Protein AF-C5LF46-F1 (afdb_monomer)

Solvent-accessible surface area (backbone atoms only — not comparable to full-atom values): 18696 Å² total; per-residue (Å²): 133,85,73,82,76,72,76,79,70,74,74,71,90,76,80,83,70,70,76,60,69,26,63,87,46,42,65,57,43,62,71,31,60,68,68,38,94,78,52,55,63,66,63,52,39,72,67,39,98,54,56,74,47,48,34,36,32,54,48,46,43,51,48,51,62,50,28,51,96,44,95,56,59,82,41,62,58,51,49,51,47,51,43,53,50,29,48,54,42,35,68,41,33,57,93,61,94,71,74,77,31,56,64,47,21,44,50,49,22,51,52,50,53,48,47,45,68,74,74,33,78,87,71,77,68,48,52,65,56,51,42,51,54,40,56,47,34,49,47,72,65,57,31,70,85,68,28,89,76,52,69,50,72,68,54,74,85,83,75,85,68,71,78,65,76,99,49,73,40,46,40,46,46,41,69,35,50,48,43,44,64,41,54,30,42,36,28,73,86,80,32,37,30,42,33,33,68,74,31,34,32,67,38,52,62,69,51,72,81,34,39,50,66,48,35,44,51,54,50,50,60,51,55,78,74,58,55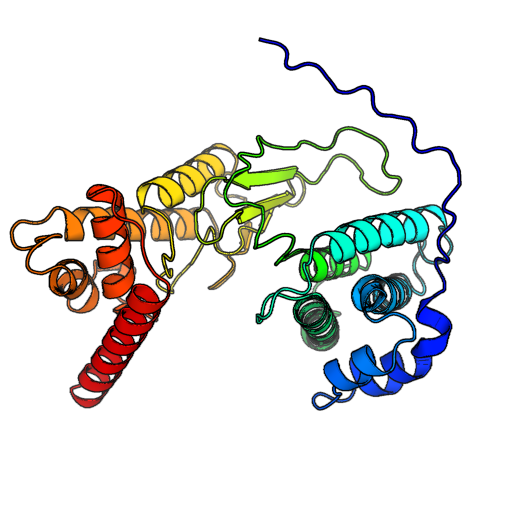,82,86,30,38,34,36,36,56,42,54,68,77,36,35,58,67,39,55,50,52,37,46,50,51,38,51,54,45,51,50,36,47,70,34,94,84,36,32,71,85,84,38,34,67,55,16,8,41,56,49,46,76,61,45,59,80,94,50,61,83,31,40,62,40,45,33,40,27,41,31,25,36,40,34,33,34,53,75,71,71,50,85,83,48,74,67,57,56,51,50,40,54,52,54,31,51,53,52,48,52,54,51,65,76,75,111

pLDD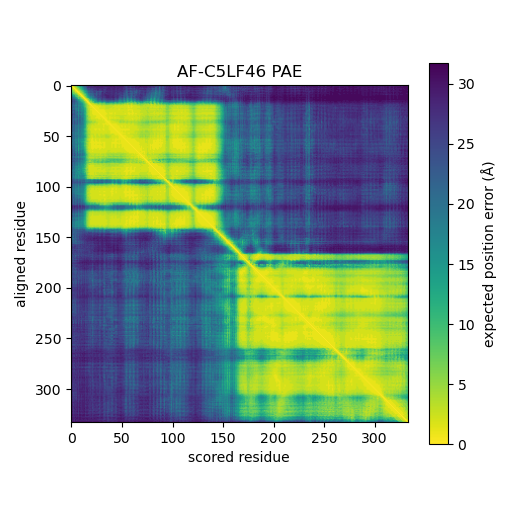T: mean 74.85, std 18.3, range [27.03, 97.06]

Secondary structure (DSSP, 8-state):
------------S-----TTGGGGGHHHIIIIITT-TT--HHHHHHHSSSGGGHHHHHHHHHHHHHTTTSTTTT-HHHHHHHHHHHHHHHHHS---SSSSSHHHHHHHHHHHHHHHHHHTTTTT--HHHHHHHHHHHHHTTTTTTTGGG-----B---S--SS--S--EEEEE-S-SSSSSEEEEEETTTTEEEEEEEEE-SB----SS--HHHHHHHHHHHHTT--TT-EEEEEESS-B-HHHHHHHHHHHHHHHHHHHSBTB-TTT-HHHHTHHHHHS--GGGTT-BTTTHHHHHHHHHHHHHHTPPPPHHHHHHHHHHHHHHHHHHHT--

Radius of gyration: 22.1 Å; Cα contacts (8 Å, |Δi|>4): 472; chains: 1; bounding box: 51×49×65 Å

Foldseek 3Di:
DDDDDPPPPPPPPDDPDPLCPLVVVLCVCVVPLLPPPPDDLVVVLVPDPHSLCLQSNLLSSLLCVLCPPHPCNPPPLVSSLSNVLSNVLSVQADPDPDDLGLSQLSSQLSVLSNVCVVPPPPPDQHSVNNSVVSSCSSNVSGNQPPLLDDDDAWDPDDDDSPPDDPFKTKGWGDPDLQGRIFIKIAGVVQLEIERELLFAALADHAHDADALVSSLVVLVVVVVPHDQVHWYRYNYDDIDGVVSSVLSNVNSVVLVVLCVDDPHDLPPCLQNSLVCCLVPNDPSNPSRPPSLSSSNNSNSNSCVVVVHGDDPVNSVVSVVVSVVVVVVVVVVD

Structure (mmCIF, N/CA/C/O backbone):
data_AF-C5LF46-F1
#
_entry.id   AF-C5LF46-F1
#
loop_
_atom_site.group_PDB
_atom_site.id
_atom_site.type_symbol
_atom_site.label_atom_id
_atom_site.label_alt_id
_atom_site.label_comp_id
_atom_site.label_asym_id
_atom_site.label_entity_id
_atom_site.label_seq_id
_atom_site.pdbx_PDB_ins_code
_atom_site.Cartn_x
_atom_site.Cartn_y
_atom_site.Cartn_z
_atom_site.occupancy
_atom_site.B_iso_or_equiv
_atom_site.auth_seq_id
_atom_site.auth_comp_id
_atom_site.auth_asym_id
_atom_site.auth_atom_id
_atom_site.pdbx_PDB_model_num
ATOM 1 N N . MET A 1 1 ? 27.076 -11.844 14.898 1.00 33.66 1 MET A N 1
ATOM 2 C CA . MET A 1 1 ? 27.862 -10.693 15.399 1.00 33.66 1 MET A CA 1
ATOM 3 C C . MET A 1 1 ? 26.865 -9.733 16.032 1.00 33.66 1 MET A C 1
ATOM 5 O O . MET A 1 1 ? 26.001 -9.254 15.315 1.00 33.66 1 MET A O 1
ATOM 9 N N . SER A 1 2 ? 26.866 -9.551 17.356 1.00 30.03 2 SER A N 1
ATOM 10 C CA . SER A 1 2 ? 25.896 -8.663 18.013 1.00 30.03 2 SER A CA 1
ATOM 11 C C . SER A 1 2 ? 26.242 -7.210 17.699 1.00 30.03 2 SER A C 1
ATOM 13 O O . SER A 1 2 ? 27.285 -6.721 18.140 1.00 30.03 2 SER A O 1
ATOM 15 N N . LEU A 1 3 ? 25.387 -6.522 16.948 1.00 28.41 3 LEU A N 1
ATOM 16 C CA . LEU A 1 3 ? 25.494 -5.075 16.819 1.00 28.41 3 LEU A CA 1
ATOM 17 C C . LEU A 1 3 ? 25.309 -4.435 18.206 1.00 28.41 3 LEU A C 1
ATOM 19 O O . LEU A 1 3 ? 24.503 -4.923 19.008 1.00 28.41 3 LEU A O 1
ATOM 23 N N . PRO A 1 4 ? 26.059 -3.370 18.529 1.00 28.48 4 PRO A N 1
ATOM 24 C CA . PRO A 1 4 ? 25.923 -2.700 19.808 1.00 28.48 4 PRO A CA 1
ATOM 25 C C . PRO A 1 4 ? 24.522 -2.089 19.886 1.00 28.48 4 PRO A C 1
ATOM 27 O O . PRO A 1 4 ? 24.211 -1.137 19.171 1.00 28.48 4 PRO A O 1
ATOM 30 N N . ARG A 1 5 ? 23.671 -2.628 20.772 1.00 31.81 5 ARG A N 1
ATOM 31 C CA . ARG A 1 5 ? 22.451 -1.941 21.207 1.00 31.81 5 ARG A CA 1
ATOM 32 C C . ARG A 1 5 ? 22.895 -0.574 21.721 1.00 31.81 5 ARG A C 1
ATOM 34 O O . ARG A 1 5 ? 23.538 -0.499 22.769 1.00 31.81 5 ARG A O 1
ATOM 41 N N . LYS A 1 6 ? 22.586 0.508 20.995 1.00 30.52 6 LYS A N 1
ATOM 42 C CA . LYS A 1 6 ? 22.615 1.836 21.615 1.00 30.52 6 LYS A CA 1
ATOM 43 C C . LYS A 1 6 ? 21.724 1.720 22.852 1.00 30.52 6 LYS A C 1
ATOM 45 O O . LYS A 1 6 ? 20.612 1.205 22.720 1.00 30.52 6 LYS A O 1
ATOM 50 N N . PRO A 1 7 ? 22.198 2.110 24.045 1.00 27.70 7 PRO A N 1
ATOM 51 C CA . PRO A 1 7 ? 21.335 2.107 25.208 1.00 27.70 7 PRO A CA 1
ATOM 52 C C . PRO A 1 7 ? 20.113 2.941 24.842 1.00 27.70 7 PRO A C 1
ATOM 54 O O . PRO A 1 7 ? 20.262 4.072 24.368 1.00 27.70 7 PRO A O 1
ATOM 57 N N . ILE A 1 8 ? 18.925 2.358 25.013 1.00 34.78 8 ILE A N 1
ATOM 58 C CA . ILE A 1 8 ? 17.684 3.121 25.029 1.00 34.78 8 ILE A CA 1
ATOM 59 C C . ILE A 1 8 ? 17.923 4.146 26.128 1.00 34.78 8 ILE A C 1
ATOM 61 O O . ILE A 1 8 ? 17.936 3.808 27.313 1.00 34.78 8 ILE A O 1
ATOM 65 N N . LYS A 1 9 ? 18.219 5.394 25.747 1.00 28.89 9 LYS A N 1
ATOM 66 C CA . LYS A 1 9 ? 18.046 6.488 26.686 1.00 28.89 9 LYS A CA 1
ATOM 67 C C . LYS A 1 9 ? 16.578 6.386 27.036 1.00 28.89 9 LYS A C 1
ATOM 69 O O . LYS A 1 9 ? 15.747 6.558 26.148 1.00 28.89 9 LYS A O 1
ATOM 74 N N . ALA A 1 10 ? 16.277 6.032 28.284 1.00 32.28 10 ALA A N 1
ATOM 75 C CA . ALA A 1 10 ? 14.960 6.284 28.825 1.00 32.28 10 ALA A CA 1
ATOM 76 C C . ALA A 1 10 ? 14.651 7.724 28.424 1.00 32.28 10 ALA A C 1
ATOM 78 O O . ALA A 1 10 ? 15.390 8.634 28.818 1.00 32.28 10 ALA A O 1
ATOM 79 N N . ALA A 1 11 ? 13.676 7.901 27.530 1.00 33.53 11 ALA A N 1
ATOM 80 C CA . ALA A 1 11 ? 13.161 9.219 27.248 1.00 33.53 11 ALA A CA 1
ATOM 81 C C . ALA A 1 11 ? 12.795 9.758 28.623 1.00 33.53 11 ALA A C 1
ATOM 83 O O . ALA A 1 11 ? 11.996 9.157 29.344 1.00 33.53 11 ALA A O 1
ATOM 84 N N . THR A 1 12 ? 13.513 10.791 29.048 1.00 31.47 12 THR A N 1
ATOM 85 C CA . THR A 1 12 ? 13.218 11.495 30.282 1.00 31.47 12 THR A CA 1
ATOM 86 C C . THR A 1 12 ? 11.736 11.814 30.232 1.00 31.47 12 THR A C 1
ATOM 88 O O . THR A 1 12 ? 11.294 12.512 29.321 1.00 31.47 12 THR A O 1
ATOM 91 N N . SER A 1 13 ? 10.980 11.230 31.160 1.00 39.88 13 SER A N 1
ATOM 92 C CA . SER A 1 13 ? 9.567 11.510 31.377 1.00 39.88 13 SER A CA 1
ATOM 93 C C . SER A 1 13 ? 9.386 13.028 31.422 1.00 39.88 13 SER A C 1
ATOM 95 O O . SER A 1 13 ? 9.831 13.666 32.378 1.00 39.88 13 SER A O 1
ATOM 97 N N . GLY A 1 14 ? 8.829 13.615 30.363 1.00 31.20 14 GLY A N 1
ATOM 98 C CA . GLY A 1 14 ? 8.820 15.073 30.233 1.00 31.20 14 GLY A CA 1
ATOM 99 C C . GLY A 1 14 ? 8.066 15.668 29.047 1.00 31.20 14 GLY A C 1
ATOM 100 O O . GLY A 1 14 ? 7.853 16.872 29.057 1.00 31.20 14 GLY A O 1
ATOM 101 N N . TYR A 1 15 ? 7.613 14.877 28.071 1.00 31.88 15 TYR A N 1
ATOM 102 C CA . TYR A 1 15 ? 6.720 15.363 27.015 1.00 31.88 15 TYR A CA 1
ATOM 103 C C . TYR A 1 15 ? 5.319 14.796 27.237 1.00 31.88 15 TYR A C 1
ATOM 105 O O . TYR A 1 15 ? 4.981 13.721 26.755 1.00 31.88 15 TYR A O 1
ATOM 113 N N . THR A 1 16 ? 4.506 15.505 28.019 1.00 44.88 16 THR A N 1
ATOM 114 C CA . THR A 1 16 ? 3.047 15.390 27.924 1.00 44.88 16 THR A CA 1
ATOM 115 C C . THR A 1 16 ? 2.611 16.333 26.812 1.00 44.88 16 THR A C 1
ATOM 117 O O . THR A 1 16 ? 2.228 17.472 27.082 1.00 44.88 16 THR A O 1
ATOM 120 N N . GLU A 1 17 ? 2.764 15.916 25.558 1.00 57.06 17 GLU A N 1
ATOM 121 C CA . GLU A 1 17 ? 2.177 16.691 24.468 1.00 57.06 17 GLU A CA 1
ATOM 122 C C . GLU A 1 17 ? 0.647 16.622 24.576 1.00 57.06 17 GLU A C 1
ATOM 124 O O . GLU A 1 17 ? 0.118 15.571 24.953 1.00 57.06 17 GLU A O 1
ATOM 129 N N . PRO A 1 18 ? -0.095 17.715 24.321 1.00 70.44 18 PRO A N 1
ATOM 130 C CA . PRO A 1 18 ? -1.516 17.728 24.636 1.00 70.44 18 PRO A CA 1
ATOM 131 C C . PRO A 1 18 ? -2.276 16.760 23.721 1.00 70.44 18 PRO A C 1
ATOM 133 O O . PRO A 1 18 ? -2.309 16.920 22.506 1.00 70.44 18 PRO A O 1
ATOM 136 N N . ILE A 1 19 ? -2.925 15.750 24.298 1.00 74.38 19 ILE A N 1
ATOM 137 C CA . ILE A 1 19 ? -3.787 14.808 23.557 1.00 74.38 19 ILE A CA 1
ATOM 138 C C . ILE A 1 19 ? -5.054 15.479 22.992 1.00 74.38 19 ILE A C 1
ATOM 140 O O . ILE A 1 19 ? -5.815 14.870 22.243 1.00 74.38 19 ILE A O 1
ATOM 144 N N . ASP A 1 20 ? -5.303 16.731 23.371 1.00 83.19 20 ASP A N 1
ATOM 145 C CA . ASP A 1 20 ? -6.483 17.512 23.030 1.00 83.19 20 ASP A CA 1
ATOM 146 C C . ASP A 1 20 ? -6.194 18.700 22.096 1.00 83.19 20 ASP A C 1
ATOM 148 O O . ASP A 1 20 ? -7.083 19.530 21.890 1.00 83.19 20 ASP A O 1
ATOM 152 N N . ILE A 1 21 ? -5.008 18.756 21.467 1.00 87.56 21 ILE A N 1
ATOM 153 C CA . ILE A 1 21 ? -4.640 19.794 20.477 1.00 87.56 21 ILE A CA 1
ATOM 154 C C . ILE A 1 21 ? -5.680 19.971 19.360 1.00 87.56 21 ILE A C 1
ATOM 156 O O . ILE A 1 21 ? -5.867 21.071 18.842 1.00 87.56 21 ILE A O 1
ATOM 160 N N . TRP A 1 22 ? -6.398 18.903 19.015 1.00 92.31 22 TRP A N 1
ATOM 161 C CA . TRP A 1 22 ? -7.404 18.889 17.961 1.00 92.31 22 TRP A CA 1
ATOM 162 C C . TRP A 1 22 ? -8.698 19.619 18.338 1.00 92.31 22 TRP A C 1
ATOM 164 O O . TRP A 1 22 ? -9.425 20.068 17.453 1.00 92.31 22 TRP A O 1
ATOM 174 N N . ARG A 1 23 ? -8.999 19.791 19.638 1.00 91.81 23 ARG A N 1
ATOM 175 C CA . ARG A 1 23 ? -10.295 20.321 20.108 1.00 91.81 23 ARG A CA 1
ATOM 176 C C . ARG A 1 23 ? -10.616 21.702 19.557 1.00 91.81 23 ARG A C 1
ATOM 178 O O . ARG A 1 23 ? -11.774 21.996 19.282 1.00 91.81 23 ARG A O 1
ATOM 185 N N . ARG A 1 24 ? -9.596 22.544 19.378 1.00 92.75 24 ARG A N 1
ATOM 186 C CA . ARG A 1 24 ? -9.753 23.887 18.802 1.00 92.75 24 ARG A CA 1
ATOM 187 C C . ARG A 1 24 ? -10.254 23.850 17.351 1.00 92.75 24 ARG A C 1
ATOM 189 O O . ARG A 1 24 ? -10.871 24.813 16.910 1.00 92.75 24 ARG A O 1
ATOM 196 N N . TYR A 1 25 ? -10.000 22.754 16.641 1.00 95.06 25 TYR A N 1
ATOM 197 C CA . TYR A 1 25 ? -10.317 22.560 15.226 1.00 95.06 25 TYR A CA 1
ATOM 198 C C . TYR A 1 25 ? -11.502 21.613 15.009 1.00 95.06 25 TYR A C 1
ATOM 200 O O . TYR A 1 25 ? -11.932 21.429 13.876 1.00 95.06 25 TYR A O 1
ATOM 208 N N . ALA A 1 26 ? -12.056 21.046 16.086 1.00 91.38 26 ALA A N 1
ATOM 209 C CA . ALA A 1 26 ? -13.087 20.014 16.033 1.00 91.38 26 ALA A CA 1
ATOM 210 C C . ALA A 1 26 ? -14.300 20.417 15.184 1.00 91.38 26 ALA A C 1
ATOM 212 O O . ALA A 1 26 ? -14.765 19.617 14.388 1.00 91.38 26 ALA A O 1
ATOM 213 N N . THR A 1 27 ? -14.782 21.657 15.308 1.00 92.12 27 THR A N 1
ATOM 214 C CA . THR A 1 27 ? -15.916 22.148 14.508 1.00 92.12 27 THR A CA 1
ATOM 215 C C . THR A 1 27 ? -15.595 22.181 13.016 1.00 92.12 27 THR A C 1
ATOM 217 O O . THR A 1 27 ? -16.412 21.766 12.208 1.00 92.12 27 THR A O 1
ATOM 220 N N . GLU A 1 28 ? -14.406 22.651 12.631 1.00 93.81 28 GLU A N 1
ATOM 221 C CA . GLU A 1 28 ? -14.009 22.698 11.221 1.00 93.81 28 GLU A CA 1
ATOM 222 C C . GLU A 1 28 ? -13.807 21.297 10.641 1.00 93.81 28 GLU A C 1
ATOM 224 O O . GLU A 1 28 ? -14.248 21.030 9.524 1.00 93.81 28 GLU A O 1
ATOM 229 N N . LEU A 1 29 ? -13.201 20.392 11.410 1.00 93.81 29 LEU A N 1
ATOM 230 C CA . LEU A 1 29 ? -13.016 19.010 10.989 1.00 93.81 29 LEU A CA 1
ATOM 231 C C . LEU A 1 29 ? -14.362 18.270 10.879 1.00 93.81 29 LEU A C 1
ATOM 233 O O . LEU A 1 29 ? -14.629 17.650 9.855 1.00 93.81 29 LEU A O 1
ATOM 237 N N . GLU A 1 30 ? -15.245 18.388 11.875 1.00 92.06 30 GLU A N 1
ATOM 238 C CA . GLU A 1 30 ? -16.545 17.701 11.892 1.00 92.06 30 GLU A CA 1
ATOM 239 C C . GLU A 1 30 ? -17.512 18.243 10.836 1.00 92.06 30 GLU A C 1
ATOM 241 O O . GLU A 1 30 ? -18.138 17.468 10.122 1.00 92.06 30 GLU A O 1
ATOM 246 N N . GLU A 1 31 ? -17.660 19.566 10.738 1.00 89.75 31 GLU A N 1
ATOM 247 C CA . GLU A 1 31 ? -18.706 20.176 9.908 1.00 89.75 31 GLU A CA 1
ATOM 248 C C . GLU A 1 31 ? -18.252 20.442 8.471 1.00 89.75 31 GLU A C 1
ATOM 250 O O . GLU A 1 31 ? -19.099 20.663 7.604 1.00 89.75 31 GLU A O 1
ATOM 255 N N . LYS A 1 32 ? -16.938 20.440 8.208 1.00 88.38 32 LYS A N 1
ATOM 256 C CA . LYS A 1 32 ? -16.394 20.667 6.864 1.00 88.38 32 LYS A CA 1
ATOM 257 C C . LYS A 1 32 ? -15.565 19.493 6.373 1.00 88.38 32 LYS A C 1
ATOM 259 O O . LYS A 1 32 ? -15.981 18.871 5.407 1.00 88.38 32 LYS A O 1
ATOM 264 N N . ALA A 1 33 ? -14.452 19.159 7.030 1.00 87.88 33 ALA A N 1
ATOM 265 C CA . ALA A 1 33 ? -13.524 18.150 6.502 1.00 87.88 33 ALA A CA 1
ATOM 266 C C . ALA A 1 33 ? -14.203 16.793 6.271 1.00 87.88 33 ALA A C 1
ATOM 268 O O . ALA A 1 33 ? -13.966 16.141 5.261 1.00 87.88 33 ALA A O 1
ATOM 269 N N . LEU A 1 34 ? -15.099 16.392 7.176 1.00 87.44 34 LEU A N 1
ATOM 270 C CA . LEU A 1 34 ? -15.818 15.125 7.072 1.00 87.44 34 LEU A CA 1
ATOM 271 C C . LEU A 1 34 ? -17.059 15.159 6.167 1.00 87.44 34 LEU A C 1
ATOM 273 O O . LEU A 1 34 ? -17.597 14.094 5.869 1.00 87.44 34 LEU A O 1
ATOM 277 N N . VAL A 1 35 ? -17.512 16.328 5.707 1.00 80.06 35 VAL A N 1
ATOM 278 C CA . VAL A 1 35 ? -18.822 16.486 5.038 1.00 80.06 35 VAL A CA 1
ATOM 279 C C . VAL A 1 35 ? -18.713 17.097 3.640 1.00 80.06 35 VAL A C 1
ATOM 281 O O . VAL A 1 35 ? -19.511 16.765 2.763 1.00 80.06 35 VAL A O 1
ATOM 284 N N . ASP A 1 36 ? -17.748 17.986 3.421 1.00 78.31 36 ASP A N 1
ATOM 285 C CA . ASP A 1 36 ? -17.559 18.720 2.175 1.00 78.31 36 ASP A CA 1
ATOM 286 C C . ASP A 1 36 ? -16.382 18.131 1.375 1.00 78.31 36 ASP A C 1
ATOM 288 O O . ASP A 1 36 ? -15.231 18.302 1.778 1.00 78.31 36 ASP A O 1
ATOM 292 N N . PRO A 1 37 ? -16.628 17.475 0.224 1.00 70.12 37 PRO A N 1
ATOM 293 C CA . PRO A 1 37 ? -15.563 16.916 -0.612 1.00 70.12 37 PRO A CA 1
ATOM 294 C C . PRO A 1 37 ? -14.689 17.990 -1.283 1.00 70.12 37 PRO A C 1
ATOM 296 O O . PRO A 1 37 ? -13.688 17.653 -1.908 1.00 70.12 37 PRO A O 1
ATOM 299 N N . TYR A 1 38 ? -15.067 19.270 -1.191 1.00 75.00 38 TYR A N 1
ATOM 300 C CA . TYR A 1 38 ? -14.270 20.405 -1.662 1.00 75.00 38 TYR A CA 1
ATOM 301 C C . TYR A 1 38 ? -13.537 21.123 -0.525 1.00 75.00 38 TYR A C 1
ATOM 303 O O . TYR A 1 38 ? -12.971 22.200 -0.744 1.00 75.00 38 TYR A O 1
ATOM 311 N N . TRP A 1 39 ? -13.569 20.573 0.693 1.00 83.06 39 TRP A N 1
ATOM 312 C CA . TRP A 1 39 ? -12.826 21.132 1.808 1.00 83.06 39 TRP A CA 1
ATOM 313 C C . TRP A 1 39 ? -11.326 21.156 1.494 1.00 83.06 39 TRP A C 1
ATOM 315 O O . TRP A 1 39 ? -10.730 20.166 1.082 1.00 83.06 39 TRP A O 1
ATOM 325 N N . ASP A 1 40 ? -10.719 22.323 1.681 1.00 84.94 40 ASP A N 1
ATOM 326 C CA . ASP A 1 40 ? -9.340 22.580 1.288 1.00 84.94 40 ASP A CA 1
ATOM 327 C C . ASP A 1 40 ? -8.393 22.330 2.467 1.00 84.94 40 ASP A C 1
ATOM 329 O O . ASP A 1 40 ? -8.188 23.194 3.332 1.00 84.94 40 ASP A O 1
ATOM 333 N N . ILE A 1 41 ? -7.807 21.133 2.487 1.00 87.62 41 ILE A N 1
ATOM 334 C CA . ILE A 1 41 ? -6.843 20.725 3.508 1.00 87.62 41 ILE A CA 1
ATOM 335 C C . ILE A 1 41 ? -5.560 21.566 3.477 1.00 87.62 41 ILE A C 1
ATOM 337 O O . ILE A 1 41 ? -4.952 21.780 4.528 1.00 87.62 41 ILE A O 1
ATOM 341 N N . PHE A 1 42 ? -5.160 22.108 2.32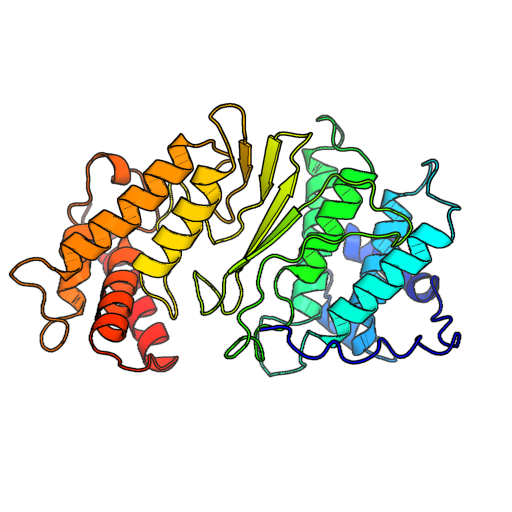2 1.00 86.25 42 PHE A N 1
ATOM 342 C CA . PHE A 1 42 ? -3.987 22.981 2.225 1.00 86.25 42 PHE A CA 1
ATOM 343 C C . PHE A 1 42 ? -4.256 24.292 2.956 1.00 86.25 42 PHE A C 1
ATOM 345 O O . PHE A 1 42 ? -3.490 24.685 3.835 1.00 86.25 42 PHE A O 1
ATOM 352 N N . ARG A 1 43 ? -5.410 24.912 2.689 1.00 85.25 43 ARG A N 1
ATOM 353 C CA . ARG A 1 43 ? -5.831 26.134 3.385 1.00 85.25 43 ARG A CA 1
ATOM 354 C C . ARG A 1 43 ? -6.013 25.915 4.885 1.00 85.25 43 ARG A C 1
ATOM 356 O O . ARG A 1 43 ? -5.684 26.801 5.675 1.00 85.25 43 ARG A O 1
ATOM 363 N N . PHE A 1 44 ? -6.552 24.764 5.286 1.00 91.56 44 PHE A N 1
ATOM 364 C CA . PHE A 1 44 ? -6.636 24.404 6.698 1.00 91.56 44 PHE A CA 1
ATOM 365 C C . PHE A 1 44 ? -5.243 24.296 7.324 1.00 91.56 44 PHE A C 1
ATOM 367 O O . PHE A 1 44 ? -4.997 24.911 8.361 1.00 91.56 44 PHE A O 1
ATOM 374 N N . THR A 1 45 ? -4.324 23.593 6.662 1.00 90.38 45 THR A N 1
ATOM 375 C CA . THR A 1 45 ? -2.937 23.412 7.112 1.00 90.38 45 THR A CA 1
ATOM 376 C C . THR A 1 45 ? -2.215 24.751 7.266 1.00 90.38 45 THR A C 1
ATOM 378 O O . THR A 1 45 ? -1.605 24.996 8.305 1.00 90.38 45 THR A O 1
ATOM 381 N N . ASP A 1 46 ? -2.361 25.658 6.297 1.00 88.00 46 ASP A N 1
ATOM 382 C CA . ASP A 1 46 ? -1.795 27.014 6.337 1.00 88.00 46 ASP A CA 1
ATOM 383 C C . ASP A 1 46 ? -2.374 27.877 7.471 1.00 88.00 46 ASP A C 1
ATOM 385 O O . ASP A 1 46 ? -1.751 28.845 7.913 1.00 88.00 46 ASP A O 1
ATOM 389 N N . SER A 1 47 ? -3.576 27.548 7.954 1.00 90.69 47 SER A N 1
ATOM 390 C CA . SER A 1 47 ? -4.215 28.247 9.075 1.00 90.69 47 SER A CA 1
ATOM 391 C C . SER A 1 47 ? -3.730 27.771 10.450 1.00 90.69 47 SER A C 1
ATOM 393 O O . SER A 1 47 ? -4.010 28.423 11.466 1.00 90.69 47 SER A O 1
ATOM 395 N N . LEU A 1 48 ? -3.017 26.640 10.508 1.00 90.94 48 LEU A N 1
ATOM 396 C CA . LEU A 1 48 ? -2.499 26.095 11.755 1.00 90.94 48 LEU A CA 1
ATOM 397 C C . LEU A 1 48 ? -1.356 26.976 12.290 1.00 90.94 48 LEU A C 1
ATOM 399 O O . LEU A 1 48 ? -0.482 27.385 11.529 1.00 90.94 48 LEU A O 1
ATOM 403 N N . PRO A 1 49 ? -1.302 27.243 13.612 1.00 89.44 49 PRO A N 1
ATOM 404 C CA . PRO A 1 49 ? -0.161 27.918 14.232 1.00 89.44 49 PRO A CA 1
ATOM 405 C C . PRO A 1 49 ? 1.161 27.181 13.998 1.00 89.44 49 PRO A C 1
ATOM 407 O O . PRO A 1 49 ? 2.207 27.817 13.906 1.00 89.44 49 PRO A O 1
ATOM 410 N N . ASP A 1 50 ? 1.090 25.852 13.913 1.00 88.19 50 ASP A N 1
ATOM 411 C CA . ASP A 1 50 ? 2.184 24.981 13.515 1.00 88.19 50 ASP A CA 1
ATOM 412 C C . ASP A 1 50 ? 1.664 23.962 12.483 1.00 88.19 50 ASP A C 1
ATOM 414 O O . ASP A 1 50 ? 1.005 22.988 12.856 1.00 88.19 50 ASP A O 1
ATOM 418 N N . PRO A 1 51 ? 1.935 24.168 11.182 1.00 85.56 51 PRO A N 1
ATOM 419 C CA . PRO A 1 51 ? 1.552 23.231 10.127 1.00 85.56 51 PRO A CA 1
ATOM 420 C C . PRO A 1 51 ? 2.155 21.830 10.290 1.00 85.56 51 PRO A C 1
ATOM 422 O O . PRO A 1 51 ? 1.675 20.872 9.683 1.00 85.56 51 PRO A O 1
ATOM 425 N N . THR A 1 52 ? 3.216 21.679 11.092 1.00 83.75 52 THR A N 1
ATOM 426 C CA . THR A 1 52 ? 3.856 20.376 11.299 1.00 83.75 52 THR A CA 1
ATOM 427 C C . THR A 1 52 ? 3.008 19.420 12.134 1.00 83.75 52 THR A C 1
ATOM 429 O O . THR A 1 52 ? 3.192 18.211 11.981 1.00 83.75 52 THR A O 1
ATOM 432 N N . GLU A 1 53 ? 2.051 19.958 12.900 1.00 90.31 53 GLU A N 1
ATOM 433 C CA . GLU A 1 53 ? 1.119 19.249 13.786 1.00 90.31 53 GLU A CA 1
ATOM 434 C C . GLU A 1 53 ? -0.121 18.686 13.076 1.00 90.31 53 GLU A C 1
ATOM 436 O O . GLU A 1 53 ? -0.963 18.053 13.716 1.00 90.31 53 GLU A O 1
ATOM 441 N N . LEU A 1 54 ? -0.265 18.903 11.763 1.00 93.38 54 LEU A N 1
ATOM 442 C CA . LEU A 1 54 ? -1.449 18.500 10.995 1.00 93.38 54 LEU A CA 1
ATOM 443 C C . LEU A 1 54 ? -1.850 17.037 11.244 1.00 93.38 54 LEU A C 1
ATOM 445 O O . LEU A 1 54 ? -3.006 16.757 11.555 1.00 93.38 54 LEU A O 1
ATOM 449 N N . VAL A 1 55 ? -0.889 16.115 11.149 1.00 92.94 55 VAL A N 1
ATOM 450 C CA . VAL A 1 55 ? -1.112 14.669 11.314 1.00 92.94 55 VAL A CA 1
ATOM 451 C C . VAL A 1 55 ? -1.642 14.349 12.709 1.00 92.94 55 VAL A C 1
ATOM 453 O O . VAL A 1 55 ? -2.611 13.604 12.843 1.00 92.94 55 VAL A O 1
ATOM 456 N N . ARG A 1 56 ? -1.064 14.940 13.762 1.00 93.19 56 ARG A N 1
ATOM 457 C CA . ARG A 1 56 ? -1.555 14.736 15.128 1.00 93.19 56 ARG A CA 1
ATOM 458 C C . ARG A 1 56 ? -2.927 15.364 15.343 1.00 93.19 56 ARG A C 1
ATOM 460 O O . ARG A 1 56 ? -3.773 14.735 15.974 1.00 93.19 56 ARG A O 1
ATOM 467 N N . ILE A 1 57 ? -3.170 16.565 14.819 1.00 95.62 57 ILE A N 1
ATOM 468 C CA . ILE A 1 57 ? -4.459 17.261 14.942 1.00 95.62 57 ILE A CA 1
ATOM 469 C C . ILE A 1 57 ? -5.575 16.441 14.292 1.00 95.62 57 ILE A C 1
ATOM 471 O O . ILE A 1 57 ? -6.568 16.129 14.950 1.00 95.62 57 ILE A O 1
ATOM 475 N N . VAL A 1 58 ? -5.409 16.062 13.025 1.00 96.56 58 VAL A N 1
ATOM 476 C CA . VAL A 1 58 ? -6.426 15.300 12.289 1.00 96.56 58 VAL A CA 1
ATOM 477 C C . VAL A 1 58 ? -6.538 13.886 12.857 1.00 96.56 58 VAL A C 1
ATOM 479 O O . VAL A 1 58 ? -7.640 13.423 13.139 1.00 96.56 58 VAL A O 1
ATOM 482 N N . GLY A 1 59 ? -5.416 13.208 13.104 1.00 95.06 59 GLY A N 1
ATOM 483 C CA . GLY A 1 59 ? -5.428 11.823 13.563 1.00 95.06 59 GLY A CA 1
ATOM 484 C C . GLY A 1 59 ? -6.004 11.643 14.967 1.00 95.06 59 GLY A C 1
ATOM 485 O O . GLY A 1 59 ? -6.770 10.707 15.187 1.00 95.06 59 GLY A O 1
ATOM 486 N N . LEU A 1 60 ? -5.729 12.553 15.911 1.00 94.31 60 LEU A N 1
ATOM 487 C CA . LEU A 1 60 ? -6.350 12.498 17.242 1.00 94.31 60 LEU A CA 1
ATOM 488 C C . LEU A 1 60 ? -7.845 12.826 17.199 1.00 94.31 60 LEU A C 1
ATOM 490 O O . LEU A 1 60 ? -8.609 12.245 17.971 1.00 94.31 60 LEU A O 1
ATOM 494 N N . PHE A 1 61 ? -8.271 13.715 16.298 1.00 96.06 61 PHE A N 1
ATOM 495 C CA . PHE A 1 61 ? -9.689 13.976 16.059 1.00 96.06 61 PHE A CA 1
ATOM 496 C C . PHE A 1 61 ? -10.405 12.730 15.518 1.00 96.06 61 PHE A C 1
ATOM 498 O O . PHE A 1 61 ? -11.404 12.306 16.100 1.00 96.06 61 PHE A O 1
ATOM 505 N N . LEU A 1 62 ? -9.870 12.097 14.468 1.00 94.62 62 LEU A N 1
ATOM 506 C CA . LEU A 1 62 ? -10.450 10.875 13.904 1.00 94.62 62 LEU A CA 1
ATOM 507 C C . LEU A 1 62 ? -10.463 9.745 14.938 1.00 94.62 62 LEU A C 1
ATOM 509 O O . LEU A 1 62 ? -11.504 9.133 15.156 1.00 94.62 62 LEU A O 1
ATOM 513 N N . ALA A 1 63 ? -9.364 9.535 15.670 1.00 90.69 63 ALA A N 1
ATOM 514 C CA . ALA A 1 63 ? -9.315 8.553 16.752 1.00 90.69 63 ALA A CA 1
ATOM 515 C C . ALA A 1 63 ? -10.370 8.826 17.835 1.00 90.69 63 ALA A C 1
ATOM 517 O O . ALA A 1 63 ? -11.000 7.896 18.337 1.00 90.69 63 ALA A O 1
ATOM 518 N N . HIS A 1 64 ? -10.612 10.097 18.175 1.00 92.06 64 HIS A N 1
ATOM 519 C CA . HIS A 1 64 ? -11.673 10.461 19.108 1.00 92.06 64 HIS A CA 1
ATOM 520 C C . HIS A 1 64 ? -13.061 10.096 18.579 1.00 92.06 64 HIS A C 1
ATOM 522 O O . HIS A 1 64 ? -13.869 9.559 19.336 1.00 92.06 64 HIS A O 1
ATOM 528 N N . ARG A 1 65 ? -13.330 10.354 17.296 1.00 91.69 65 ARG A N 1
ATOM 529 C CA . ARG A 1 65 ? -14.611 10.035 16.653 1.00 91.69 65 ARG A CA 1
ATOM 530 C C . ARG A 1 65 ? -14.854 8.537 16.541 1.00 91.69 65 ARG A C 1
ATOM 532 O O . ARG A 1 65 ? -15.964 8.097 16.820 1.00 91.69 65 ARG A O 1
ATOM 539 N N . ILE A 1 66 ? -13.828 7.777 16.174 1.00 89.19 66 ILE A N 1
ATOM 540 C CA . ILE A 1 66 ? -13.891 6.318 16.018 1.00 89.19 66 ILE A CA 1
ATOM 541 C C . ILE A 1 66 ? -14.138 5.640 17.366 1.00 89.19 66 ILE A C 1
ATOM 543 O O . ILE A 1 66 ? -14.999 4.776 17.493 1.00 89.19 66 ILE A O 1
ATOM 547 N N . LEU A 1 67 ? -13.403 6.058 18.399 1.00 85.94 67 LEU A N 1
ATOM 548 C CA . LEU A 1 67 ? -13.496 5.456 19.729 1.00 85.94 67 LEU A CA 1
ATOM 549 C C . LEU A 1 67 ? -14.660 6.001 20.563 1.00 85.94 67 LEU A C 1
ATOM 551 O O . LEU A 1 67 ? -14.833 5.572 21.709 1.00 85.94 67 LEU A O 1
ATOM 555 N N . GLN A 1 68 ?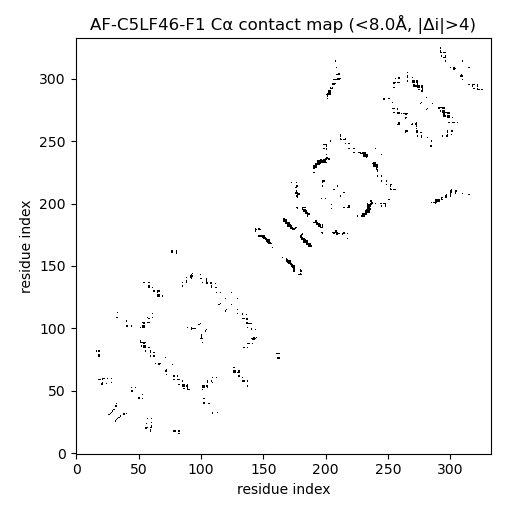 -15.443 6.939 20.034 1.00 87.12 68 GLN A N 1
ATOM 556 C CA . GLN A 1 68 ? -16.606 7.486 20.716 1.00 87.12 68 GLN A CA 1
ATOM 557 C C . GLN A 1 68 ? -17.618 6.376 21.029 1.00 87.12 68 GLN A C 1
ATOM 559 O O . GLN A 1 68 ? -17.882 5.512 20.200 1.00 87.12 68 GLN A O 1
ATOM 564 N N . ASP A 1 69 ? -18.176 6.393 22.241 1.00 83.00 69 ASP A N 1
ATOM 565 C CA . ASP A 1 69 ? -19.159 5.417 22.727 1.00 83.00 69 ASP A CA 1
ATOM 566 C C . ASP A 1 69 ? -18.638 3.964 22.807 1.00 83.00 69 ASP A C 1
ATOM 568 O O . ASP A 1 69 ? -19.408 3.022 23.004 1.00 83.00 69 ASP A O 1
ATOM 572 N N . THR A 1 70 ? -17.315 3.775 22.734 1.00 81.69 70 THR A N 1
ATOM 573 C CA . THR A 1 70 ? -16.636 2.492 22.975 1.00 81.69 70 THR A CA 1
ATOM 574 C C . THR A 1 70 ? -16.046 2.422 24.387 1.00 81.69 70 THR A C 1
ATOM 576 O O . THR A 1 70 ? -15.884 3.431 25.078 1.00 81.69 70 THR A O 1
ATOM 579 N N . GLU A 1 71 ? -15.609 1.234 24.815 1.00 80.62 71 GLU A N 1
ATOM 580 C CA . GLU A 1 71 ? -14.881 1.070 26.084 1.00 80.62 71 GLU A CA 1
ATOM 581 C C . GLU A 1 71 ? -13.497 1.760 26.119 1.00 80.62 71 GLU A C 1
ATOM 583 O O . GLU A 1 71 ? -12.865 1.849 27.180 1.00 80.62 71 GLU A O 1
ATOM 588 N N . TYR A 1 72 ? -13.014 2.251 24.973 1.00 76.44 72 TYR A N 1
ATOM 589 C CA . TYR A 1 72 ? -11.714 2.905 24.819 1.00 76.44 72 TYR A CA 1
ATOM 590 C C . TYR A 1 72 ? -11.792 4.433 24.910 1.00 76.44 72 TYR A C 1
ATOM 592 O O . TYR A 1 72 ? -10.762 5.067 25.141 1.00 76.44 72 TYR A O 1
ATOM 600 N N . GLN A 1 73 ? -12.988 5.029 24.814 1.00 76.69 73 GLN A N 1
ATOM 601 C CA . GLN A 1 73 ? -13.199 6.484 24.755 1.00 76.69 73 GLN A CA 1
ATOM 602 C C . GLN A 1 73 ? -12.481 7.264 25.870 1.00 76.69 73 GLN A C 1
ATOM 604 O O . GLN A 1 73 ? -11.978 8.361 25.645 1.00 76.69 73 GLN A O 1
ATOM 609 N N . ASN A 1 74 ? -12.426 6.696 27.079 1.00 71.94 74 ASN A N 1
ATOM 610 C CA . ASN A 1 74 ? -11.840 7.337 28.262 1.00 71.94 74 ASN A CA 1
ATOM 611 C C . ASN A 1 74 ? -10.476 6.753 28.663 1.00 71.94 74 ASN A C 1
ATOM 613 O O . ASN A 1 74 ? -9.944 7.081 29.727 1.00 71.94 74 ASN A O 1
ATOM 617 N N . ARG A 1 75 ? -9.892 5.871 27.844 1.00 72.38 75 ARG A N 1
ATOM 618 C CA . ARG A 1 75 ? -8.588 5.275 28.143 1.00 72.38 75 ARG A CA 1
ATOM 619 C C . ARG A 1 75 ? -7.476 6.216 27.693 1.00 72.38 75 ARG A C 1
ATOM 621 O O . ARG A 1 75 ? -7.038 6.181 26.549 1.00 72.38 75 ARG A O 1
ATOM 628 N N . LEU A 1 76 ? -6.977 7.031 28.622 1.00 63.47 76 LEU A N 1
ATOM 629 C CA . LEU A 1 76 ? -5.871 7.970 28.374 1.00 63.47 76 LEU A CA 1
ATOM 630 C C . LEU A 1 76 ? -4.635 7.298 27.757 1.00 63.47 76 LEU A C 1
ATOM 632 O O . LEU A 1 76 ? -3.963 7.906 26.933 1.00 63.47 76 LEU A O 1
ATOM 636 N N . THR A 1 77 ? -4.364 6.038 28.104 1.00 67.12 77 THR A N 1
ATOM 637 C CA . THR A 1 77 ? -3.252 5.257 27.540 1.00 67.12 77 THR A CA 1
ATOM 638 C C . THR A 1 77 ? -3.369 5.057 26.029 1.00 67.12 77 THR A C 1
ATOM 640 O O . THR A 1 77 ? -2.353 5.014 25.341 1.00 67.12 77 THR A O 1
ATOM 643 N N . VAL A 1 78 ? -4.595 4.970 25.504 1.00 68.19 78 VAL A N 1
ATOM 644 C CA . VAL A 1 78 ? -4.873 4.817 24.071 1.00 68.19 78 VAL A CA 1
ATOM 645 C C . VAL A 1 78 ? -4.536 6.102 23.333 1.00 68.19 78 VAL A C 1
ATOM 647 O O . VAL A 1 78 ? -3.712 6.086 22.425 1.00 68.19 78 VAL A O 1
ATOM 650 N N . PHE A 1 79 ? -5.099 7.229 23.771 1.00 74.00 79 PHE A N 1
ATOM 651 C CA . PHE A 1 79 ? -4.857 8.531 23.146 1.00 74.00 79 PHE A CA 1
ATOM 652 C C . PHE A 1 79 ? -3.405 8.996 23.279 1.00 74.00 79 PHE A C 1
ATOM 654 O O . PHE A 1 79 ? -2.880 9.609 22.356 1.00 74.00 79 PHE A O 1
ATOM 661 N N . ASP A 1 80 ? -2.733 8.670 24.383 1.00 71.62 80 ASP A N 1
ATOM 662 C CA . ASP A 1 80 ? -1.299 8.923 24.553 1.00 71.62 80 ASP A CA 1
ATOM 663 C C . ASP A 1 80 ? -0.458 8.099 23.560 1.00 71.62 80 ASP A C 1
ATOM 665 O O . ASP A 1 80 ? 0.455 8.627 22.927 1.00 71.62 80 ASP A O 1
ATOM 669 N N . SER A 1 81 ? -0.807 6.824 23.352 1.00 73.12 81 SER A N 1
ATOM 670 C CA . SER A 1 81 ? -0.128 5.959 22.374 1.00 73.12 81 SER A CA 1
ATOM 671 C C . SER A 1 81 ? -0.362 6.434 20.939 1.00 73.12 81 SER A C 1
ATOM 673 O O . SER A 1 81 ? 0.593 6.567 20.175 1.00 73.12 81 SER A O 1
ATOM 675 N N . VAL A 1 82 ? -1.608 6.773 20.597 1.00 77.00 82 VAL A N 1
ATOM 676 C CA . VAL A 1 82 ? -1.970 7.350 19.294 1.00 77.00 82 VAL A CA 1
ATOM 677 C C . VAL A 1 82 ? -1.249 8.680 19.072 1.00 77.00 82 VAL A C 1
ATOM 679 O O . VAL A 1 82 ? -0.656 8.876 18.017 1.00 77.00 82 VAL A O 1
ATOM 682 N N . SER A 1 83 ? -1.219 9.573 20.067 1.00 81.56 83 SER A N 1
ATOM 683 C CA . SER A 1 83 ? -0.523 10.862 19.958 1.00 81.56 83 SER A CA 1
ATOM 684 C C . SER A 1 83 ? 0.973 10.683 19.709 1.00 81.56 83 SER A C 1
ATOM 686 O O . SER A 1 83 ? 1.528 11.377 18.861 1.00 81.56 83 SER A O 1
ATOM 688 N N . LYS A 1 84 ? 1.631 9.758 20.420 1.00 74.12 84 LYS A N 1
ATOM 689 C CA . LYS A 1 84 ? 3.059 9.459 20.218 1.00 74.12 84 LYS A CA 1
ATOM 690 C C . LYS A 1 84 ? 3.326 8.874 18.838 1.00 74.12 84 LYS A C 1
ATOM 692 O O . LYS A 1 84 ? 4.279 9.289 18.187 1.00 74.12 84 LYS A O 1
ATOM 697 N N . PHE A 1 85 ? 2.488 7.939 18.391 1.00 76.94 85 PHE A N 1
ATOM 698 C CA . PHE A 1 85 ? 2.600 7.355 17.057 1.00 76.94 85 PHE A CA 1
ATOM 699 C C . PHE A 1 85 ? 2.437 8.421 15.971 1.00 76.94 85 PHE A C 1
ATOM 701 O O . PHE A 1 85 ? 3.303 8.555 15.116 1.00 76.94 85 PHE A O 1
ATOM 708 N N . LEU A 1 86 ? 1.382 9.233 16.041 1.00 83.50 86 LEU A N 1
ATOM 709 C CA . LEU A 1 86 ? 1.137 10.303 15.075 1.00 83.50 86 LEU A CA 1
ATOM 710 C C . LEU A 1 86 ? 2.234 11.375 15.107 1.00 83.50 86 LEU A C 1
ATOM 712 O O . LEU A 1 86 ? 2.599 11.890 14.056 1.00 83.50 86 LEU A O 1
ATOM 716 N N . GLY A 1 87 ? 2.796 11.677 16.281 1.00 79.12 87 GLY A N 1
ATOM 717 C CA . GLY A 1 87 ? 3.963 12.554 16.404 1.00 79.12 87 GLY A CA 1
ATOM 718 C C . GLY A 1 87 ? 5.202 11.973 15.728 1.00 79.12 87 GLY A C 1
ATOM 719 O O . GLY A 1 87 ? 5.870 12.662 14.968 1.00 79.12 87 GLY A O 1
ATOM 720 N N . MET A 1 88 ? 5.461 10.676 15.897 1.00 75.44 88 MET A N 1
ATOM 721 C CA . MET A 1 88 ? 6.520 10.004 15.143 1.00 75.44 88 MET A CA 1
ATOM 722 C C . MET A 1 88 ? 6.256 10.083 13.633 1.00 75.44 88 MET A C 1
ATOM 724 O O . MET A 1 88 ? 7.147 10.488 12.892 1.00 75.44 88 MET A O 1
ATOM 728 N N . VAL A 1 89 ? 5.038 9.752 13.184 1.00 73.94 89 VAL A N 1
ATOM 729 C CA . VAL A 1 89 ? 4.645 9.777 11.766 1.00 73.94 89 VAL A CA 1
ATOM 730 C C . VAL A 1 89 ? 4.842 11.168 11.167 1.00 73.94 89 VAL A C 1
ATOM 732 O O . VAL A 1 89 ? 5.474 11.310 10.121 1.00 73.94 89 VAL A O 1
ATOM 735 N N . GLN A 1 90 ? 4.368 12.214 11.845 1.00 84.00 90 GLN A N 1
ATOM 736 C CA . GLN A 1 90 ? 4.525 13.579 11.354 1.00 84.00 90 GLN A CA 1
ATOM 737 C C . GLN A 1 90 ? 6.004 13.977 11.262 1.00 84.00 90 GLN A C 1
ATOM 739 O O . GLN A 1 90 ? 6.371 14.720 10.360 1.00 84.00 90 GLN A O 1
ATOM 744 N N . GLU A 1 91 ? 6.869 13.539 12.176 1.00 78.62 91 GLU A N 1
ATOM 745 C CA . GLU A 1 91 ? 8.294 13.885 12.136 1.00 78.62 91 GLU A CA 1
ATOM 746 C C . GLU A 1 91 ? 9.034 13.241 10.957 1.00 78.62 91 GLU A C 1
ATOM 748 O O . GLU A 1 91 ? 10.003 13.823 10.461 1.00 78.62 91 GLU A O 1
ATOM 753 N N . GLY A 1 92 ? 8.590 12.071 10.487 1.00 70.69 92 GLY A N 1
ATOM 754 C CA . GLY A 1 92 ? 9.239 11.388 9.363 1.00 70.69 92 GLY A CA 1
ATOM 755 C C . GLY A 1 92 ? 8.861 11.921 7.986 1.00 70.69 92 GLY A C 1
ATOM 756 O O . GLY A 1 92 ? 9.657 11.797 7.061 1.00 70.69 92 GLY A O 1
ATOM 757 N N . TYR A 1 93 ? 7.722 12.599 7.831 1.00 75.50 93 TYR A N 1
ATOM 758 C CA . TYR A 1 93 ? 7.455 13.341 6.597 1.00 75.50 93 TYR A CA 1
ATOM 759 C C . TYR A 1 93 ? 8.319 14.604 6.542 1.00 75.50 93 TYR A C 1
ATOM 761 O O . TYR A 1 93 ? 8.122 15.556 7.310 1.00 75.50 93 TYR A O 1
ATOM 769 N N . ARG A 1 94 ? 9.262 14.651 5.597 1.00 63.28 94 ARG A N 1
ATOM 770 C CA . ARG A 1 94 ? 10.014 15.875 5.300 1.00 63.28 94 ARG A CA 1
ATOM 771 C C . ARG A 1 94 ? 9.151 16.859 4.509 1.00 63.28 94 ARG A C 1
ATOM 773 O O . ARG A 1 94 ? 8.385 16.473 3.641 1.00 63.28 94 ARG A O 1
ATOM 780 N N . GLN A 1 95 ? 9.324 18.155 4.776 1.00 54.88 95 GLN A N 1
ATOM 781 C CA . GLN A 1 95 ? 8.791 19.249 3.946 1.00 54.88 95 GLN A CA 1
ATOM 782 C C . GLN A 1 95 ? 9.610 19.431 2.647 1.00 54.88 95 GLN A C 1
ATOM 784 O O . GLN A 1 95 ? 9.905 20.557 2.244 1.00 54.88 95 GLN A O 1
ATOM 789 N N . SER A 1 96 ? 10.067 18.344 2.022 1.00 49.31 96 SER A N 1
ATOM 790 C CA . SER A 1 96 ? 10.659 18.422 0.684 1.00 49.31 96 SER A CA 1
ATOM 791 C C . SER A 1 96 ? 9.559 18.809 -0.306 1.00 49.31 96 SER A C 1
ATOM 793 O O . SER A 1 96 ? 8.416 18.384 -0.154 1.00 49.31 96 SER A O 1
ATOM 795 N N . TYR A 1 97 ? 9.877 19.614 -1.320 1.00 44.78 97 TYR A N 1
ATOM 796 C CA . TYR A 1 97 ? 8.937 19.904 -2.405 1.00 44.78 97 TYR A CA 1
ATOM 797 C C . TYR A 1 97 ? 8.538 18.593 -3.108 1.00 44.78 97 TYR A C 1
ATOM 799 O O . TYR A 1 97 ? 9.400 17.932 -3.680 1.00 44.78 97 TYR A O 1
ATOM 807 N N . GLY A 1 98 ? 7.254 18.223 -3.058 1.00 60.22 98 GLY A N 1
ATOM 808 C CA . GLY A 1 98 ? 6.731 16.970 -3.615 1.00 60.22 98 GLY A CA 1
ATOM 809 C C . GLY A 1 98 ? 5.286 16.687 -3.183 1.00 60.22 98 GLY A C 1
ATOM 810 O O . GLY A 1 98 ? 4.711 17.446 -2.406 1.00 60.22 98 GLY A O 1
ATOM 811 N N . TYR A 1 99 ? 4.688 15.613 -3.710 1.00 65.88 99 TYR A N 1
ATOM 812 C CA . TYR A 1 99 ? 3.316 15.184 -3.390 1.00 65.88 99 TYR A CA 1
ATOM 813 C C . TYR A 1 99 ? 3.237 14.406 -2.059 1.00 65.88 99 TYR A C 1
ATOM 815 O O . TYR A 1 99 ? 2.337 14.652 -1.256 1.00 65.88 99 TYR A O 1
ATOM 823 N N . HIS A 1 100 ? 4.230 13.552 -1.779 1.00 74.94 100 HIS A N 1
ATOM 824 C CA . HIS A 1 100 ? 4.319 12.678 -0.598 1.00 74.94 100 HIS A CA 1
ATOM 825 C C . HIS A 1 100 ? 4.618 13.466 0.689 1.00 74.94 100 HIS A C 1
ATOM 827 O O . HIS A 1 100 ? 5.759 13.626 1.120 1.00 74.94 100 HIS A O 1
ATOM 833 N N . THR A 1 101 ? 3.575 14.032 1.292 1.00 79.69 101 THR A N 1
ATOM 834 C CA . THR A 1 101 ? 3.682 14.972 2.417 1.00 79.69 101 THR A CA 1
ATOM 835 C C . THR A 1 101 ? 2.736 14.610 3.560 1.00 79.69 101 THR A C 1
ATOM 837 O O . THR A 1 101 ? 1.797 13.835 3.401 1.00 79.69 101 THR A O 1
ATOM 840 N N . LYS A 1 102 ? 2.915 15.273 4.712 1.00 87.12 102 LYS A N 1
ATOM 841 C CA . LYS A 1 102 ? 1.957 15.248 5.838 1.00 87.12 102 LYS A CA 1
ATOM 842 C C . LYS A 1 102 ? 0.532 15.599 5.417 1.00 87.12 102 LYS A C 1
ATOM 844 O O . LYS A 1 102 ? -0.422 15.131 6.026 1.00 87.12 102 LYS A O 1
ATOM 849 N N . ILE A 1 103 ? 0.410 16.489 4.431 1.00 88.94 103 ILE A N 1
ATOM 850 C CA . ILE A 1 103 ? -0.883 16.929 3.914 1.00 88.94 103 ILE A CA 1
ATOM 851 C C . ILE A 1 103 ? -1.524 15.780 3.153 1.00 88.94 103 ILE A C 1
ATOM 853 O O . ILE A 1 103 ? -2.662 15.436 3.444 1.00 88.94 103 ILE A O 1
ATOM 857 N N . HIS A 1 104 ? -0.770 15.138 2.258 1.00 84.12 104 HIS A N 1
ATOM 858 C CA . HIS A 1 104 ? -1.247 13.972 1.525 1.00 84.12 104 HIS A CA 1
ATOM 859 C C . HIS A 1 104 ? -1.693 12.842 2.462 1.00 84.12 104 HIS A C 1
ATOM 861 O O . HIS A 1 104 ? -2.787 12.310 2.307 1.00 84.12 104 HIS A O 1
ATOM 867 N N . SER A 1 105 ? -0.908 12.526 3.494 1.00 87.94 105 SER A N 1
ATOM 868 C CA . SER A 1 105 ? -1.283 11.464 4.431 1.00 87.94 105 SER A CA 1
ATOM 869 C C . SER A 1 105 ? -2.527 11.787 5.262 1.00 87.94 105 SER A C 1
ATOM 871 O O . SER A 1 105 ? -3.361 10.909 5.487 1.00 87.94 105 SER A O 1
ATOM 873 N N . ALA A 1 106 ? -2.696 13.045 5.680 1.00 92.25 106 ALA A N 1
ATOM 874 C CA . ALA A 1 106 ? -3.906 13.488 6.364 1.00 92.25 106 ALA A CA 1
ATOM 875 C C . ALA A 1 106 ? -5.140 13.485 5.447 1.00 92.25 106 ALA A C 1
ATOM 877 O O . ALA A 1 106 ? -6.222 13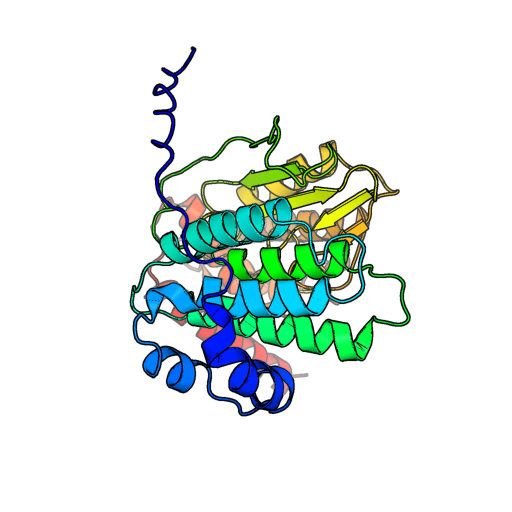.102 5.893 1.00 92.25 106 ALA A O 1
ATOM 878 N N . ASP A 1 107 ? -4.975 13.857 4.179 1.00 87.31 107 ASP A N 1
ATOM 879 C CA . ASP A 1 107 ? -6.031 13.848 3.162 1.00 87.31 107 ASP A CA 1
ATOM 880 C C . ASP A 1 107 ? -6.527 12.421 2.868 1.00 87.31 107 ASP A C 1
ATOM 882 O O . ASP A 1 107 ? -7.729 12.135 2.922 1.00 87.31 107 ASP A O 1
ATOM 886 N N . THR A 1 108 ? -5.591 11.482 2.684 1.00 85.69 108 THR A N 1
ATOM 887 C CA . THR A 1 108 ? -5.888 10.052 2.519 1.00 85.69 108 THR A CA 1
ATOM 888 C C . THR A 1 108 ? -6.623 9.489 3.738 1.00 85.69 108 THR A C 1
ATOM 890 O O . THR A 1 108 ? -7.608 8.764 3.585 1.00 85.69 108 THR A O 1
ATOM 893 N N . ALA A 1 109 ? -6.201 9.846 4.956 1.00 92.25 109 ALA A N 1
ATOM 894 C CA . ALA A 1 109 ? -6.856 9.391 6.183 1.00 92.25 109 ALA A CA 1
ATOM 895 C C . ALA A 1 109 ? -8.297 9.919 6.322 1.00 92.25 109 ALA A C 1
ATOM 897 O O . ALA A 1 109 ? -9.196 9.157 6.685 1.00 92.25 109 ALA A O 1
ATOM 898 N N . ILE A 1 110 ? -8.542 11.194 6.002 1.00 89.38 110 ILE A N 1
ATOM 899 C CA . ILE A 1 110 ? -9.894 11.782 6.006 1.00 89.38 110 ILE A CA 1
ATOM 900 C C . ILE A 1 110 ? -10.788 11.078 4.981 1.00 89.38 110 ILE A C 1
ATOM 902 O O . ILE A 1 110 ? -11.906 10.673 5.310 1.00 89.38 110 ILE A O 1
ATOM 906 N N . THR A 1 111 ? -10.276 10.868 3.768 1.00 83.38 111 THR A N 1
ATOM 907 C CA . THR A 1 111 ? -11.010 10.192 2.692 1.00 83.38 111 THR A CA 1
ATOM 908 C C . THR A 1 111 ? -11.364 8.754 3.076 1.00 83.38 111 THR A C 1
ATOM 910 O O . THR A 1 111 ? -12.514 8.333 2.929 1.00 83.38 111 THR A O 1
ATOM 913 N N . LEU A 1 112 ? -10.409 8.000 3.632 1.00 83.94 112 LEU A N 1
ATOM 914 C CA . LEU A 1 112 ? -10.641 6.626 4.078 1.00 83.94 112 LEU A CA 1
ATOM 915 C C . LEU A 1 112 ? -11.703 6.561 5.185 1.00 83.94 112 LEU A C 1
ATOM 917 O O . LEU A 1 112 ? -12.594 5.712 5.128 1.00 83.94 112 LEU A O 1
ATOM 921 N N . TYR A 1 113 ? -11.663 7.488 6.146 1.00 87.94 113 TYR A N 1
ATOM 922 C CA . TYR A 1 113 ? -12.678 7.587 7.198 1.00 87.94 113 TYR A CA 1
ATOM 923 C C . TYR A 1 113 ? -14.086 7.791 6.616 1.00 87.94 113 TYR A C 1
ATOM 925 O O . TYR A 1 113 ? -15.034 7.090 6.985 1.00 87.94 113 TYR A O 1
ATOM 933 N N . GLN A 1 114 ? -14.229 8.706 5.653 1.00 82.19 114 GLN A N 1
ATOM 934 C CA . G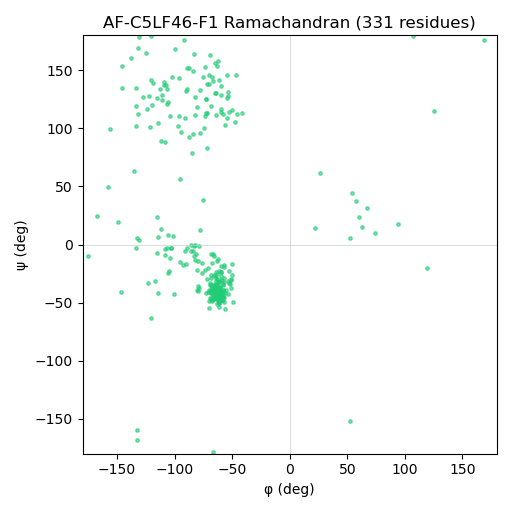LN A 1 114 ? -15.501 8.938 4.963 1.00 82.19 114 GLN A CA 1
ATOM 935 C C . GLN A 1 114 ? -15.973 7.689 4.206 1.00 82.19 114 GLN A C 1
ATOM 937 O O . GLN A 1 114 ? -17.148 7.324 4.290 1.00 82.19 114 GLN A O 1
ATOM 942 N N . MET A 1 115 ? -15.068 7.001 3.503 1.00 78.75 115 MET A N 1
ATOM 943 C CA . MET A 1 115 ? -15.390 5.778 2.763 1.00 78.75 115 MET A CA 1
ATOM 944 C C . MET A 1 115 ? -15.885 4.656 3.681 1.00 78.75 115 MET A C 1
ATOM 946 O O . MET A 1 115 ? -16.926 4.062 3.390 1.00 78.75 115 MET A O 1
ATOM 950 N N . ILE A 1 116 ? -15.208 4.397 4.805 1.00 74.88 116 ILE A N 1
ATOM 951 C CA . ILE A 1 116 ? -15.632 3.381 5.786 1.00 74.88 116 ILE A CA 1
ATOM 952 C C . ILE A 1 116 ? -17.036 3.711 6.318 1.00 74.88 116 ILE A C 1
ATOM 954 O O . ILE A 1 116 ? -17.911 2.838 6.380 1.00 74.88 116 ILE A O 1
ATOM 958 N N . GLY A 1 117 ? -17.293 4.989 6.618 1.00 70.56 117 GLY A N 1
ATOM 959 C CA . GLY A 1 117 ? -18.604 5.472 7.052 1.00 70.56 117 GLY A CA 1
ATOM 960 C C . GLY A 1 117 ? -19.723 5.258 6.024 1.00 70.56 117 GLY A C 1
ATOM 961 O O . GLY A 1 117 ? -20.849 4.932 6.411 1.00 70.56 117 GLY A O 1
ATOM 962 N N . VAL A 1 118 ? -19.423 5.400 4.729 1.00 63.41 118 VAL A N 1
ATOM 963 C CA . VAL A 1 118 ? -20.384 5.225 3.624 1.00 63.41 118 VAL A CA 1
ATOM 964 C C . VAL A 1 118 ? -20.623 3.749 3.289 1.00 63.41 118 VAL A C 1
ATOM 966 O O . VAL A 1 118 ? -21.764 3.365 3.023 1.00 63.41 118 VAL A O 1
ATOM 969 N N . TYR A 1 119 ? -19.579 2.915 3.296 1.00 53.38 119 TYR A N 1
ATOM 970 C CA . TYR A 1 119 ? -19.636 1.567 2.721 1.00 53.38 119 TYR A CA 1
ATOM 971 C C . TYR A 1 119 ? -19.707 0.415 3.741 1.00 53.38 119 TYR A C 1
ATOM 973 O O . TYR A 1 119 ? -20.218 -0.648 3.377 1.00 53.38 119 TYR A O 1
ATOM 981 N N . GLU A 1 120 ? -19.244 0.567 4.993 1.00 54.53 120 GLU A N 1
ATOM 982 C CA . GLU A 1 120 ? -18.893 -0.614 5.813 1.00 54.53 120 GLU A CA 1
ATOM 983 C C . GLU A 1 120 ? -19.392 -0.677 7.262 1.00 54.53 120 GLU A C 1
ATOM 985 O O . GLU A 1 120 ? -19.302 -1.751 7.864 1.00 54.53 120 GLU A O 1
ATOM 990 N N . ARG A 1 121 ? -20.088 0.338 7.796 1.00 53.09 121 ARG A N 1
ATOM 991 C CA . ARG A 1 121 ? -20.851 0.141 9.055 1.00 53.09 121 ARG A CA 1
ATOM 992 C C . ARG A 1 121 ? -21.831 -1.062 9.041 1.00 53.09 121 ARG A C 1
ATOM 994 O O . ARG A 1 121 ? -22.128 -1.574 10.117 1.00 53.09 121 ARG A O 1
ATOM 1001 N N . PRO A 1 122 ? -22.310 -1.584 7.889 1.00 47.31 122 PRO A N 1
ATOM 1002 C CA . PRO A 1 122 ? -23.083 -2.834 7.839 1.00 47.31 122 PRO A CA 1
ATOM 1003 C C . PRO A 1 122 ? -22.276 -4.153 7.762 1.00 47.31 122 PRO A C 1
ATOM 1005 O O . PRO A 1 122 ? -22.910 -5.208 7.755 1.00 47.31 122 PRO A O 1
ATOM 1008 N N . ARG A 1 123 ? -20.934 -4.147 7.637 1.00 54.78 123 ARG A N 1
ATOM 1009 C CA . ARG A 1 123 ? -20.131 -5.345 7.267 1.00 54.78 123 ARG A CA 1
ATOM 1010 C C . ARG A 1 123 ? -19.166 -5.891 8.332 1.00 54.78 123 ARG A C 1
ATOM 1012 O O . ARG A 1 123 ? -18.470 -6.859 8.046 1.00 54.78 123 ARG A O 1
ATOM 1019 N N . GLY A 1 124 ? -19.188 -5.370 9.559 1.00 64.88 124 GLY A N 1
ATOM 1020 C CA . GLY A 1 124 ? -18.504 -5.993 10.705 1.00 64.88 124 GLY A CA 1
ATOM 1021 C C . GLY A 1 124 ? -17.092 -5.488 11.012 1.00 64.88 124 GLY A C 1
ATOM 1022 O O . GLY A 1 124 ? -16.384 -6.170 11.739 1.00 64.88 124 GLY A O 1
ATOM 1023 N N . ILE A 1 125 ? -16.708 -4.318 10.493 1.00 68.81 125 ILE A N 1
ATOM 1024 C CA . ILE A 1 125 ? -15.539 -3.560 10.968 1.00 68.81 125 ILE A CA 1
ATOM 1025 C C . ILE A 1 125 ? -15.890 -2.946 12.322 1.00 68.81 125 ILE A C 1
ATOM 1027 O O . ILE A 1 125 ? -16.909 -2.253 12.434 1.00 68.81 125 ILE A O 1
ATOM 1031 N N . ASP A 1 126 ? -15.080 -3.219 13.343 1.00 77.69 126 ASP A N 1
ATOM 1032 C CA . ASP A 1 126 ? -15.233 -2.590 14.653 1.00 77.69 126 ASP A CA 1
ATOM 1033 C C . ASP A 1 126 ? -14.395 -1.303 14.790 1.00 77.69 126 ASP A C 1
ATOM 1035 O O . ASP A 1 126 ? -13.660 -0.895 13.892 1.00 77.69 126 ASP A O 1
ATOM 1039 N N . ALA A 1 127 ? -14.535 -0.610 15.922 1.00 80.31 127 ALA A N 1
ATOM 1040 C CA . ALA A 1 127 ? -13.853 0.664 16.139 1.00 80.31 127 ALA A CA 1
ATOM 1041 C C . ALA A 1 127 ? -12.318 0.539 16.198 1.00 80.31 127 ALA A C 1
ATOM 1043 O O . ALA A 1 127 ? -11.613 1.504 15.907 1.00 80.31 127 ALA A O 1
ATOM 1044 N N . LEU A 1 128 ? -11.776 -0.614 16.596 1.00 79.56 128 LEU A N 1
ATOM 1045 C CA . LEU A 1 128 ? -10.329 -0.821 16.589 1.00 79.56 128 LEU A CA 1
ATOM 1046 C C . LEU A 1 128 ? -9.823 -1.122 15.180 1.00 79.56 128 LEU A C 1
ATOM 1048 O O . LEU A 1 128 ? -8.763 -0.609 14.821 1.00 79.56 128 LEU A O 1
ATOM 1052 N N . ASP A 1 129 ? -10.582 -1.877 14.385 1.00 78.81 129 ASP A N 1
ATOM 1053 C CA . ASP A 1 129 ? -10.284 -2.103 12.967 1.00 78.81 129 ASP A CA 1
ATOM 1054 C C . ASP A 1 129 ? -10.260 -0.775 12.193 1.00 78.81 129 ASP A C 1
ATOM 1056 O O . ASP A 1 129 ? -9.304 -0.477 11.473 1.00 78.81 129 ASP A O 1
ATOM 1060 N N . GLU A 1 130 ? -11.282 0.065 12.397 1.00 80.88 130 GLU A N 1
ATOM 1061 C CA . GLU A 1 130 ? -11.365 1.397 11.789 1.00 80.88 130 GLU A CA 1
ATOM 1062 C C . GLU A 1 130 ? -10.197 2.283 12.249 1.00 80.88 130 GLU A C 1
ATOM 1064 O O . GLU A 1 130 ? -9.525 2.901 11.423 1.00 80.88 130 GLU A O 1
ATOM 1069 N N . LEU A 1 131 ? -9.878 2.296 13.550 1.00 82.69 131 LEU A N 1
ATOM 1070 C CA . LEU A 1 131 ? -8.738 3.056 14.069 1.00 82.69 131 LEU A CA 1
ATOM 1071 C C . LEU A 1 131 ? -7.415 2.588 13.452 1.00 82.69 131 LEU A C 1
ATOM 1073 O O . LEU A 1 131 ? -6.600 3.421 13.061 1.00 82.69 131 LEU A O 1
ATOM 1077 N N . ALA A 1 132 ? -7.196 1.278 13.342 1.00 75.19 132 ALA A N 1
ATOM 1078 C CA . ALA A 1 132 ? -5.989 0.725 12.741 1.00 75.19 132 ALA A CA 1
ATOM 1079 C C . ALA A 1 132 ? -5.853 1.132 11.266 1.00 75.19 132 ALA A C 1
ATOM 1081 O O . ALA A 1 132 ? -4.773 1.560 10.854 1.00 75.19 132 ALA A O 1
ATOM 1082 N N . ALA A 1 133 ? -6.944 1.074 10.495 1.00 76.19 133 ALA A N 1
ATOM 1083 C CA . ALA A 1 133 ? -6.965 1.502 9.097 1.00 76.19 133 ALA A CA 1
ATOM 1084 C C . ALA A 1 133 ? -6.619 2.993 8.945 1.00 76.19 133 ALA A C 1
ATOM 1086 O O . ALA A 1 133 ? -5.805 3.363 8.098 1.00 76.19 133 ALA A O 1
ATOM 1087 N N . ILE A 1 134 ? -7.166 3.849 9.813 1.00 88.94 134 ILE A N 1
ATOM 1088 C CA . ILE A 1 134 ? -6.864 5.286 9.807 1.00 88.94 134 ILE A CA 1
ATOM 1089 C C . ILE A 1 134 ? -5.408 5.567 10.183 1.00 88.94 134 ILE A C 1
ATOM 1091 O O . ILE A 1 134 ? -4.750 6.375 9.529 1.00 88.94 134 ILE A O 1
ATOM 1095 N N . LEU A 1 135 ? -4.863 4.891 11.196 1.00 82.00 135 LEU A N 1
ATOM 1096 C CA . LEU A 1 135 ? -3.452 5.047 11.562 1.00 82.00 135 LEU A CA 1
ATOM 1097 C C . LEU A 1 135 ? -2.512 4.564 10.447 1.00 82.00 135 LEU A C 1
ATOM 1099 O O . LEU A 1 135 ? -1.482 5.199 10.211 1.00 82.00 135 LEU A O 1
ATOM 1103 N N . ALA A 1 136 ? -2.879 3.495 9.734 1.00 75.38 136 ALA A N 1
ATOM 1104 C CA . ALA A 1 136 ? -2.146 3.027 8.562 1.00 75.38 136 ALA A CA 1
ATOM 1105 C C . ALA A 1 136 ? -2.171 4.063 7.427 1.00 75.38 136 ALA A C 1
ATOM 1107 O O . ALA A 1 136 ? -1.125 4.345 6.848 1.00 75.38 136 ALA A O 1
ATOM 1108 N N . ALA A 1 137 ? -3.317 4.702 7.172 1.00 81.06 137 ALA A N 1
ATOM 1109 C CA . ALA A 1 137 ? -3.423 5.768 6.175 1.00 81.06 137 ALA A CA 1
ATOM 1110 C C . ALA A 1 137 ? -2.506 6.965 6.486 1.00 81.06 137 ALA A C 1
ATOM 1112 O O . ALA A 1 137 ? -1.886 7.512 5.580 1.00 81.06 137 ALA A O 1
ATOM 1113 N N . PHE A 1 138 ? -2.323 7.344 7.754 1.00 85.56 138 PHE A N 1
ATOM 1114 C CA . PHE A 1 138 ? -1.346 8.387 8.096 1.00 85.56 138 PHE A CA 1
ATOM 1115 C C . PHE A 1 138 ? 0.106 7.968 7.820 1.00 85.56 138 PHE A C 1
ATOM 1117 O O . PHE A 1 138 ? 0.935 8.796 7.437 1.00 85.56 138 PHE A O 1
ATOM 1124 N N . ALA A 1 139 ? 0.430 6.693 8.021 1.00 79.94 139 ALA A N 1
ATOM 1125 C CA . ALA A 1 139 ? 1.791 6.180 7.903 1.00 79.94 139 ALA A CA 1
ATOM 1126 C C . ALA A 1 139 ? 2.158 5.668 6.500 1.00 79.94 139 ALA A C 1
ATOM 1128 O O . ALA A 1 139 ? 3.315 5.313 6.298 1.00 79.94 139 ALA A O 1
ATOM 1129 N N . HIS A 1 140 ? 1.209 5.624 5.558 1.00 75.38 140 HIS A N 1
ATOM 1130 C CA . HIS A 1 140 ? 1.384 4.905 4.291 1.00 75.38 140 HIS A CA 1
ATOM 1131 C C . HIS A 1 140 ? 2.571 5.391 3.440 1.00 75.38 140 HIS A C 1
ATOM 1133 O O . HIS A 1 140 ? 3.198 4.569 2.788 1.00 75.38 140 HIS A O 1
ATOM 1139 N N . ASP A 1 141 ? 2.918 6.678 3.528 1.00 73.31 141 ASP A N 1
ATOM 1140 C CA . ASP A 1 141 ? 3.994 7.331 2.765 1.00 73.31 141 ASP A CA 1
ATOM 1141 C C . ASP A 1 141 ? 5.151 7.842 3.660 1.00 73.31 141 ASP A C 1
ATOM 1143 O O . ASP A 1 141 ? 5.874 8.787 3.334 1.00 73.31 141 ASP A O 1
ATOM 1147 N N . PHE A 1 142 ? 5.322 7.263 4.850 1.00 69.44 142 PHE A N 1
ATOM 1148 C CA . PHE A 1 142 ? 6.293 7.729 5.846 1.00 69.44 142 PHE A CA 1
ATOM 1149 C C . PHE A 1 142 ? 7.774 7.624 5.395 1.00 69.44 142 PHE A C 1
ATOM 1151 O O . PHE A 1 142 ? 8.240 6.551 5.027 1.00 69.44 142 PHE A O 1
ATOM 1158 N N . ASP A 1 143 ? 8.541 8.721 5.548 1.00 62.56 143 ASP A N 1
ATOM 1159 C CA . ASP A 1 143 ? 10.010 8.840 5.341 1.00 62.56 143 ASP A CA 1
ATOM 1160 C C . ASP A 1 143 ? 10.523 8.455 3.933 1.00 62.56 143 ASP A C 1
ATOM 1162 O O . ASP A 1 143 ? 11.631 7.933 3.779 1.00 62.56 143 ASP A O 1
ATOM 1166 N N . SER A 1 144 ? 9.750 8.793 2.891 1.00 52.94 144 SER A N 1
ATOM 1167 C CA . SER A 1 144 ? 10.045 8.500 1.475 1.00 52.94 144 SER A CA 1
ATOM 1168 C C . SER A 1 144 ? 11.457 8.893 0.993 1.00 52.94 144 SER A C 1
ATOM 1170 O O . SER A 1 144 ? 11.979 8.271 0.073 1.00 52.94 144 SER A O 1
ATOM 1172 N N . ASP A 1 145 ? 12.109 9.883 1.621 1.00 45.91 145 ASP A N 1
ATOM 1173 C CA . ASP A 1 145 ? 13.360 10.492 1.132 1.00 45.91 145 ASP A CA 1
ATOM 1174 C C . ASP A 1 145 ? 14.647 10.054 1.874 1.00 45.91 145 ASP A C 1
ATOM 1176 O O . ASP A 1 145 ? 15.747 10.411 1.449 1.00 45.91 145 ASP A O 1
ATOM 1180 N N . LYS A 1 146 ? 14.576 9.357 3.024 1.00 39.94 146 LYS A N 1
ATOM 1181 C CA . LYS A 1 146 ? 15.784 8.854 3.740 1.00 39.94 146 LYS A CA 1
ATOM 1182 C C . LYS A 1 146 ? 15.974 7.346 3.660 1.00 39.94 146 LYS A C 1
ATOM 1184 O O . LYS A 1 146 ? 17.009 6.834 4.103 1.00 39.94 146 LYS A O 1
ATOM 1189 N N . LEU A 1 147 ? 14.986 6.634 3.138 1.00 42.47 147 LEU A N 1
ATOM 1190 C CA . LEU A 1 147 ? 14.983 5.177 3.108 1.00 42.47 147 LEU A CA 1
ATOM 1191 C C . LEU A 1 147 ? 15.858 4.587 1.994 1.00 42.47 147 LEU A C 1
ATOM 1193 O O . LEU A 1 147 ? 16.093 3.382 1.997 1.00 42.47 147 LEU A O 1
ATOM 1197 N N . ASP A 1 148 ? 16.499 5.436 1.179 1.00 35.22 148 ASP A N 1
ATOM 1198 C CA . ASP A 1 148 ? 17.546 5.077 0.207 1.00 35.22 148 ASP A CA 1
ATOM 1199 C C . ASP A 1 148 ? 18.686 4.207 0.792 1.00 35.22 148 ASP A C 1
ATOM 1201 O O . ASP A 1 148 ? 19.457 3.601 0.041 1.00 35.22 148 ASP A O 1
ATOM 1205 N N . HIS A 1 149 ? 18.838 4.126 2.125 1.00 35.50 149 HIS A N 1
ATOM 1206 C CA . HIS A 1 149 ? 19.970 3.453 2.779 1.00 35.50 149 HIS A CA 1
ATOM 1207 C C . HIS A 1 149 ? 19.626 2.493 3.934 1.00 35.50 149 HIS A C 1
ATOM 1209 O O . HIS A 1 149 ? 20.549 1.997 4.588 1.00 35.50 149 HIS A O 1
ATOM 1215 N N . LEU A 1 150 ? 18.351 2.209 4.228 1.00 32.78 150 LEU A N 1
ATOM 1216 C CA . LEU A 1 150 ? 17.983 1.385 5.390 1.00 32.78 150 LEU A CA 1
ATOM 1217 C C . LEU A 1 150 ? 17.331 0.057 4.987 1.00 32.78 150 LEU A C 1
ATOM 1219 O O . LEU A 1 150 ? 16.152 -0.020 4.668 1.00 32.78 150 LEU A O 1
ATOM 1223 N N . SER A 1 151 ? 18.101 -1.027 5.101 1.00 31.28 151 SER A N 1
ATOM 1224 C CA . SER A 1 151 ? 17.558 -2.383 5.208 1.00 31.28 151 SER A CA 1
ATOM 1225 C C . SER A 1 151 ? 17.054 -2.599 6.638 1.00 31.28 151 SER A C 1
ATOM 1227 O O . SER A 1 151 ? 17.825 -2.909 7.547 1.00 31.28 151 SER A O 1
ATOM 1229 N N . MET A 1 152 ? 15.756 -2.400 6.877 1.00 34.66 152 MET A N 1
ATOM 1230 C CA . MET A 1 152 ? 15.150 -2.841 8.134 1.00 34.66 152 MET A CA 1
ATOM 1231 C C . MET A 1 152 ? 14.809 -4.332 8.044 1.00 34.66 152 MET A C 1
ATOM 1233 O O . MET A 1 152 ? 13.915 -4.749 7.305 1.00 34.66 152 MET A O 1
ATOM 1237 N N . GLU A 1 153 ? 15.525 -5.159 8.809 1.00 33.84 153 GLU A N 1
ATOM 1238 C CA . GLU A 1 153 ? 15.074 -6.518 9.107 1.00 33.84 153 GLU A CA 1
ATOM 1239 C C . GLU A 1 153 ? 13.760 -6.478 9.903 1.00 33.84 153 GLU A C 1
ATOM 1241 O O . GLU A 1 153 ? 13.455 -5.500 10.582 1.00 33.84 153 GLU A O 1
ATOM 1246 N N . VAL A 1 154 ? 12.978 -7.554 9.777 1.00 35.72 154 VAL A N 1
ATOM 1247 C CA . VAL A 1 154 ? 11.633 -7.735 10.349 1.00 35.72 154 VAL A CA 1
ATOM 1248 C C . VAL A 1 154 ? 11.571 -7.198 11.783 1.00 35.72 154 VAL A C 1
ATOM 1250 O O . VAL A 1 154 ? 12.204 -7.755 12.678 1.00 35.72 154 VAL A O 1
ATOM 1253 N N . ALA A 1 155 ? 10.807 -6.131 12.015 1.00 36.56 155 ALA A N 1
ATOM 1254 C CA . ALA A 1 155 ? 10.542 -5.653 13.362 1.00 36.56 155 ALA A CA 1
ATOM 1255 C C . ALA A 1 155 ? 9.314 -6.392 13.904 1.00 36.56 155 ALA A C 1
ATOM 1257 O O . ALA A 1 155 ? 8.174 -5.985 13.698 1.00 36.56 155 ALA A O 1
ATOM 1258 N N . THR A 1 156 ? 9.538 -7.501 14.606 1.00 34.12 156 THR A N 1
ATOM 1259 C CA . THR A 1 156 ? 8.547 -8.006 15.563 1.00 34.12 156 THR A CA 1
ATOM 1260 C C . THR A 1 156 ? 8.578 -7.099 16.787 1.00 34.12 156 THR A C 1
ATOM 1262 O O . THR A 1 156 ? 9.575 -7.067 17.513 1.00 34.12 156 THR A O 1
ATOM 1265 N N . PHE A 1 157 ? 7.512 -6.326 16.989 1.00 32.31 157 PHE A N 1
ATOM 1266 C CA . PHE A 1 157 ? 7.332 -5.524 18.194 1.00 32.31 157 PHE A CA 1
ATOM 1267 C C . PHE A 1 157 ? 6.946 -6.448 19.350 1.00 32.31 157 PHE A C 1
ATOM 1269 O O . PHE A 1 157 ? 5.794 -6.847 19.471 1.00 32.31 157 PHE A O 1
ATOM 1276 N N . ASP A 1 158 ? 7.920 -6.786 20.192 1.00 28.97 158 ASP A N 1
ATOM 1277 C CA . ASP A 1 158 ? 7.679 -7.401 21.497 1.00 28.97 158 ASP A CA 1
ATOM 1278 C C . ASP A 1 158 ? 7.678 -6.288 22.558 1.00 28.97 158 ASP A C 1
ATOM 1280 O O . ASP A 1 158 ? 8.724 -5.700 22.852 1.00 28.97 158 ASP A O 1
ATOM 1284 N N . GLY A 1 159 ? 6.507 -5.998 23.134 1.00 27.03 159 GLY A N 1
ATOM 1285 C CA . GLY A 1 159 ? 6.387 -5.236 24.381 1.00 27.03 159 GLY A CA 1
ATOM 1286 C C . GLY A 1 159 ? 5.497 -3.990 24.349 1.00 27.03 159 GLY A C 1
ATOM 1287 O O . GLY A 1 159 ? 5.819 -2.988 23.719 1.00 27.03 159 GLY A O 1
ATOM 1288 N N . ASP A 1 160 ? 4.415 -4.068 25.130 1.00 30.89 160 ASP A N 1
ATOM 1289 C CA . ASP A 1 160 ? 3.769 -3.019 25.939 1.00 30.89 160 ASP A CA 1
ATOM 1290 C C . ASP A 1 160 ? 3.940 -1.548 25.491 1.00 30.89 160 ASP A C 1
ATOM 1292 O O . ASP A 1 160 ? 4.381 -0.670 26.234 1.00 30.89 160 ASP A O 1
ATOM 1296 N N . LEU A 1 161 ? 3.460 -1.239 24.287 1.00 27.55 161 LEU A N 1
ATOM 1297 C CA . LEU A 1 161 ? 2.910 0.079 23.954 1.00 27.55 161 LEU A CA 1
ATOM 1298 C C . LEU A 1 161 ? 1.385 0.044 24.122 1.00 27.55 161 LEU A C 1
ATOM 1300 O O . LEU A 1 161 ? 0.648 0.272 23.175 1.00 27.55 161 LEU A O 1
ATOM 1304 N N . GLY A 1 162 ? 0.910 -0.323 25.320 1.00 30.42 162 GLY A N 1
ATOM 1305 C CA . GLY A 1 162 ? -0.410 0.020 25.882 1.00 30.42 162 GLY A CA 1
ATOM 1306 C C . GLY A 1 162 ? -1.696 -0.259 25.083 1.00 30.42 162 GLY A C 1
ATOM 1307 O O . GLY A 1 162 ? -2.763 0.147 25.548 1.00 30.42 162 GLY A O 1
ATOM 1308 N N . LEU A 1 163 ? -1.620 -0.912 23.919 1.00 33.94 163 LEU A N 1
ATOM 1309 C CA . LEU A 1 163 ? -2.739 -1.274 23.045 1.00 33.94 163 LEU A CA 1
ATOM 1310 C C . LEU A 1 163 ? -2.355 -2.281 21.944 1.00 33.94 163 LEU A C 1
ATOM 1312 O O . LEU A 1 163 ? -3.004 -2.347 20.906 1.00 33.94 163 LEU A O 1
ATOM 1316 N N . VAL A 1 164 ? -1.311 -3.078 22.147 1.00 40.50 164 VAL A N 1
ATOM 1317 C CA . VAL A 1 164 ? -0.947 -4.139 21.203 1.00 40.50 164 VAL A CA 1
ATOM 1318 C C . VAL A 1 164 ? -0.987 -5.444 21.973 1.00 40.50 164 VAL A C 1
ATOM 1320 O O . VAL A 1 164 ? -0.094 -5.736 22.760 1.00 40.50 164 VAL A O 1
ATOM 1323 N N . ARG A 1 165 ? -2.071 -6.200 21.806 1.00 33.41 165 ARG A N 1
ATOM 1324 C CA . ARG A 1 165 ? -2.038 -7.629 22.112 1.00 33.41 165 ARG A CA 1
ATOM 1325 C C . ARG A 1 165 ? -1.387 -8.305 20.910 1.00 33.41 165 ARG A C 1
ATOM 1327 O O . ARG A 1 165 ? -1.897 -8.117 19.816 1.00 33.41 165 ARG A O 1
ATOM 1334 N N . ASP A 1 166 ? -0.247 -8.957 21.117 1.00 40.44 166 ASP A N 1
ATOM 1335 C CA . ASP A 1 166 ? 0.393 -10.111 20.445 1.00 40.44 166 ASP A CA 1
ATOM 1336 C C . ASP A 1 166 ? 0.053 -10.527 18.975 1.00 40.44 166 ASP A C 1
ATOM 1338 O O . ASP A 1 166 ? 0.425 -11.626 18.564 1.00 40.44 166 ASP A O 1
ATOM 1342 N N . HIS A 1 167 ? -0.611 -9.716 18.138 1.00 58.34 167 HIS A N 1
ATOM 1343 C CA . HIS A 1 167 ? -1.379 -10.207 16.974 1.00 58.34 167 HIS A CA 1
ATOM 1344 C C . HIS A 1 167 ? -1.114 -9.504 15.626 1.00 58.34 167 HIS A C 1
ATOM 1346 O O . HIS A 1 167 ? -1.767 -9.841 14.640 1.00 58.34 167 HIS A O 1
ATOM 1352 N N . ILE A 1 168 ? -0.176 -8.553 15.538 1.00 57.81 168 ILE A N 1
ATOM 1353 C CA . ILE A 1 168 ? 0.149 -7.833 14.289 1.00 57.81 168 ILE A CA 1
ATOM 1354 C C . ILE A 1 168 ? 1.653 -7.921 14.025 1.00 57.81 168 ILE A C 1
ATOM 1356 O O . ILE A 1 168 ? 2.454 -7.569 14.889 1.00 57.81 168 ILE A O 1
ATOM 1360 N N . GLN A 1 169 ? 2.051 -8.374 12.836 1.00 68.62 169 GLN A N 1
ATOM 1361 C CA . GLN A 1 169 ? 3.453 -8.425 12.414 1.00 68.62 169 GLN A CA 1
ATOM 1362 C C . GLN A 1 169 ? 3.683 -7.433 11.274 1.00 68.62 169 GLN A C 1
ATOM 1364 O O . GLN A 1 169 ? 2.914 -7.404 10.318 1.00 68.62 169 GLN A O 1
ATOM 1369 N N . LEU A 1 170 ? 4.757 -6.646 11.356 1.00 66.88 170 LEU A N 1
ATOM 1370 C CA . LEU A 1 170 ? 5.175 -5.728 10.299 1.00 66.88 170 LEU A CA 1
ATOM 1371 C C . LEU A 1 170 ? 6.473 -6.241 9.671 1.00 66.88 170 LEU A C 1
ATOM 1373 O O . LEU A 1 170 ? 7.479 -6.439 10.361 1.00 66.88 170 LEU A O 1
ATOM 1377 N N . LYS A 1 171 ? 6.471 -6.437 8.354 1.00 72.94 171 LYS A N 1
ATOM 1378 C CA . LYS A 1 171 ? 7.680 -6.745 7.587 1.00 72.94 171 LYS A CA 1
ATOM 1379 C C . LYS A 1 171 ? 7.900 -5.654 6.560 1.00 72.94 171 LYS A C 1
ATOM 1381 O O . LYS A 1 171 ? 7.086 -5.498 5.668 1.00 72.94 171 LYS A O 1
ATOM 1386 N N . CYS A 1 172 ? 9.036 -4.976 6.648 1.00 67.31 172 CYS A N 1
ATOM 1387 C CA . CYS A 1 172 ? 9.486 -4.072 5.602 1.00 67.31 172 CYS A CA 1
ATOM 1388 C C . CYS A 1 172 ? 10.583 -4.729 4.759 1.00 67.31 172 CYS A C 1
ATOM 1390 O O . CYS A 1 172 ? 11.398 -5.514 5.271 1.00 67.31 172 CYS A O 1
ATOM 1392 N N . PHE A 1 173 ? 10.574 -4.444 3.465 1.00 65.81 173 PHE A N 1
ATOM 1393 C CA . PHE A 1 173 ? 11.572 -4.869 2.492 1.00 65.81 173 PHE A CA 1
ATOM 1394 C C . PHE A 1 173 ? 12.427 -3.651 2.129 1.00 65.81 173 PHE A C 1
ATOM 1396 O O . PHE A 1 173 ? 11.899 -2.571 1.904 1.00 65.81 173 PHE A O 1
ATOM 1403 N N . GLY A 1 174 ? 13.752 -3.804 2.103 1.00 51.72 174 GLY A N 1
ATOM 1404 C CA . GLY A 1 174 ? 14.656 -2.771 1.581 1.00 51.72 174 GLY A CA 1
ATOM 1405 C C . GLY A 1 174 ? 15.859 -3.423 0.902 1.00 51.72 174 GLY A C 1
ATOM 1406 O O . GLY A 1 174 ? 16.192 -4.547 1.301 1.00 51.72 174 GLY A O 1
ATOM 1407 N N . PRO A 1 175 ? 16.555 -2.795 -0.079 1.00 50.75 175 PRO A N 1
ATOM 1408 C CA . PRO A 1 175 ? 16.240 -1.598 -0.906 1.00 50.75 175 PRO A CA 1
ATOM 1409 C C . PRO A 1 175 ? 15.037 -1.838 -1.867 1.00 50.75 175 PRO A C 1
ATOM 1411 O O . PRO A 1 175 ? 14.525 -2.954 -1.823 1.00 50.75 175 PRO A O 1
ATOM 1414 N N . PRO A 1 176 ? 14.599 -0.891 -2.740 1.00 54.09 176 PRO A N 1
ATOM 1415 C CA . PRO A 1 176 ? 13.201 -0.784 -3.203 1.00 54.09 176 PRO A CA 1
ATOM 1416 C C . PRO A 1 176 ? 12.599 -2.058 -3.815 1.00 54.09 176 PRO A C 1
ATOM 1418 O O . PRO A 1 176 ? 13.317 -2.816 -4.473 1.00 54.09 176 PRO A O 1
ATOM 1421 N N . THR A 1 177 ? 11.293 -2.267 -3.599 1.00 54.66 177 THR A N 1
ATOM 1422 C CA . THR A 1 177 ? 10.472 -3.318 -4.247 1.00 54.66 177 THR A CA 1
ATOM 1423 C C . THR A 1 177 ? 9.339 -2.762 -5.116 1.00 54.66 177 THR A C 1
ATOM 1425 O O . THR A 1 177 ? 8.982 -3.396 -6.102 1.00 54.66 177 THR A O 1
ATOM 1428 N N . HIS A 1 178 ? 8.793 -1.610 -4.751 1.00 52.97 178 HIS A N 1
ATOM 1429 C CA . HIS A 1 178 ? 7.896 -0.739 -5.510 1.00 52.97 178 HIS A CA 1
ATOM 1430 C C . HIS A 1 178 ? 8.178 0.728 -5.136 1.00 52.97 178 HIS A C 1
ATOM 1432 O O . HIS A 1 178 ? 8.259 1.600 -6.003 1.00 52.97 178 HIS A O 1
ATOM 1438 N N . SER A 1 179 ? 8.401 0.977 -3.838 1.00 52.56 179 SER A N 1
ATOM 1439 C CA . SER A 1 179 ? 8.883 2.236 -3.262 1.00 52.56 179 SER A CA 1
ATOM 1440 C C . SER A 1 179 ? 10.200 2.035 -2.495 1.00 52.56 179 SER A C 1
ATOM 1442 O O . SER A 1 179 ? 10.733 0.926 -2.416 1.00 52.56 179 SER A O 1
ATOM 1444 N N . CYS A 1 180 ? 10.756 3.107 -1.919 1.00 53.94 180 CYS A N 1
ATOM 1445 C CA . CYS A 1 180 ? 12.012 3.073 -1.157 1.00 53.94 180 CYS A CA 1
ATOM 1446 C C . CYS A 1 180 ? 11.963 2.174 0.095 1.00 53.94 180 CYS A C 1
ATOM 1448 O O . CYS A 1 180 ? 13.012 1.695 0.537 1.00 53.94 180 CYS A O 1
ATOM 1450 N N . LEU A 1 181 ? 10.770 1.913 0.638 1.00 56.69 181 LEU A N 1
ATOM 1451 C CA . LEU A 1 181 ? 10.534 0.955 1.712 1.00 56.69 181 LEU A CA 1
ATOM 1452 C C . LEU A 1 181 ? 9.083 0.483 1.670 1.00 56.69 181 LEU A C 1
ATOM 1454 O O . LEU A 1 181 ? 8.192 1.115 2.233 1.00 56.69 181 LEU A O 1
ATOM 1458 N N . ASP A 1 182 ? 8.855 -0.684 1.090 1.00 66.12 182 ASP A N 1
ATOM 1459 C CA . ASP A 1 182 ? 7.529 -1.276 1.147 1.00 66.12 182 ASP A CA 1
ATOM 1460 C C . ASP A 1 182 ? 7.388 -2.147 2.394 1.00 66.12 182 ASP A C 1
ATOM 1462 O O . ASP A 1 182 ? 8.259 -2.964 2.720 1.00 66.12 182 ASP A O 1
ATOM 1466 N N . CYS A 1 183 ? 6.270 -1.987 3.097 1.00 69.62 183 CYS A N 1
ATOM 1467 C CA . CYS A 1 183 ? 5.949 -2.772 4.277 1.00 69.62 183 CYS A CA 1
ATOM 1468 C C . CYS A 1 183 ? 4.641 -3.541 4.090 1.00 69.62 183 CYS A C 1
ATOM 1470 O O . CYS A 1 183 ? 3.661 -3.020 3.569 1.00 69.62 183 CYS A O 1
ATOM 1472 N N . ILE A 1 184 ? 4.616 -4.772 4.596 1.00 73.75 184 ILE A N 1
ATOM 1473 C CA . ILE A 1 184 ? 3.412 -5.587 4.732 1.00 73.75 184 ILE A CA 1
ATOM 1474 C C . ILE A 1 184 ? 3.019 -5.715 6.197 1.00 73.75 184 ILE A C 1
ATOM 1476 O O . ILE A 1 184 ? 3.869 -5.912 7.075 1.00 73.75 184 ILE A O 1
ATOM 1480 N N . VAL A 1 185 ? 1.715 -5.647 6.445 1.00 77.00 185 VAL A N 1
ATOM 1481 C CA . VAL A 1 185 ? 1.104 -5.874 7.756 1.00 77.00 185 VAL A CA 1
ATOM 1482 C C . VAL A 1 185 ? 0.417 -7.230 7.733 1.00 77.00 185 VAL A C 1
ATOM 1484 O O . VAL A 1 185 ? -0.457 -7.478 6.909 1.00 77.00 185 VAL A O 1
ATOM 1487 N N . ILE A 1 186 ? 0.796 -8.113 8.644 1.00 75.44 186 ILE A N 1
ATOM 1488 C CA . ILE A 1 186 ? 0.265 -9.469 8.770 1.00 75.44 186 ILE A CA 1
ATOM 1489 C C . ILE A 1 186 ? -0.551 -9.529 10.057 1.00 75.44 186 ILE A C 1
ATOM 1491 O O . ILE A 1 186 ? -0.048 -9.181 11.125 1.00 75.44 186 ILE A O 1
ATOM 1495 N N . LEU A 1 187 ? -1.784 -10.017 9.959 1.00 74.12 187 LEU A N 1
ATOM 1496 C CA . LEU A 1 187 ? -2.689 -10.286 11.074 1.00 74.12 187 LEU A CA 1
ATOM 1497 C C . LEU A 1 187 ? -2.890 -11.807 11.193 1.00 74.12 187 LEU A C 1
ATOM 1499 O O . LEU A 1 187 ? -3.807 -12.345 10.564 1.00 74.12 187 LEU A O 1
ATOM 1503 N N . PRO A 1 188 ? -2.048 -12.542 11.950 1.00 76.44 188 PRO A N 1
ATOM 1504 C CA . PRO A 1 188 ? -2.072 -14.003 11.929 1.00 76.44 188 PRO A CA 1
ATOM 1505 C C . PRO A 1 188 ? -3.363 -14.635 12.440 1.00 76.44 188 PRO A C 1
ATOM 1507 O O . PRO A 1 188 ? -3.764 -15.683 11.939 1.00 76.44 188 PRO A O 1
ATOM 1510 N N . GLU A 1 189 ? -4.042 -14.002 13.396 1.00 73.50 189 GLU A N 1
ATOM 1511 C CA . GLU A 1 189 ? -5.309 -14.522 13.925 1.00 73.50 189 GLU A CA 1
ATOM 1512 C C . GLU A 1 189 ? -6.460 -14.367 12.931 1.00 73.50 189 GLU A C 1
ATOM 1514 O O . GLU A 1 189 ? -7.243 -15.296 12.733 1.00 73.50 189 GLU A O 1
ATOM 1519 N N . ALA A 1 190 ? -6.524 -13.213 12.261 1.00 70.62 190 ALA A N 1
ATOM 1520 C CA . ALA A 1 190 ? -7.507 -12.941 11.216 1.00 70.62 190 ALA A CA 1
ATOM 1521 C C . ALA A 1 190 ? -7.167 -13.646 9.892 1.00 70.62 190 ALA A C 1
ATOM 1523 O O . ALA A 1 190 ? -8.023 -13.757 9.016 1.00 70.62 190 ALA A O 1
ATOM 1524 N N . LYS A 1 191 ? -5.922 -14.119 9.744 1.00 80.19 191 LYS A N 1
ATOM 1525 C CA . LYS A 1 191 ? -5.352 -14.638 8.495 1.00 80.19 191 LYS A CA 1
ATOM 1526 C C . LYS A 1 191 ? -5.473 -13.637 7.346 1.00 80.19 191 LYS A C 1
ATOM 1528 O O . LYS A 1 191 ? -5.836 -13.993 6.225 1.00 80.19 191 LYS A O 1
ATOM 1533 N N . VAL A 1 192 ? -5.170 -12.375 7.633 1.00 78.56 192 VAL A N 1
ATOM 1534 C CA . VAL A 1 192 ? -5.197 -11.280 6.656 1.00 78.56 192 VAL A CA 1
ATOM 1535 C C . VAL A 1 192 ? -3.804 -10.680 6.529 1.00 78.56 192 VAL A C 1
ATOM 1537 O O . VAL A 1 192 ? -3.113 -10.497 7.530 1.00 78.56 192 VAL A O 1
ATOM 1540 N N . VAL A 1 193 ? -3.392 -10.361 5.305 1.00 81.88 193 VAL A N 1
ATOM 1541 C CA . VAL A 1 193 ? -2.189 -9.569 5.033 1.00 81.88 193 VAL A CA 1
ATOM 1542 C C . VAL A 1 193 ? -2.571 -8.341 4.226 1.00 81.88 193 VAL A C 1
ATOM 1544 O O . VAL A 1 193 ? -3.186 -8.471 3.172 1.00 81.88 193 VAL A O 1
ATOM 1547 N N . PHE A 1 194 ? -2.163 -7.168 4.691 1.00 80.50 194 PHE A N 1
ATOM 1548 C CA . PHE A 1 194 ? -2.147 -5.947 3.896 1.00 80.50 194 PHE A CA 1
ATOM 1549 C C . PHE A 1 194 ? -0.781 -5.849 3.235 1.00 80.50 194 PHE A C 1
ATOM 1551 O O . PHE A 1 194 ? 0.229 -5.673 3.918 1.00 80.50 194 PHE A O 1
ATOM 1558 N N . ALA A 1 195 ? -0.750 -6.053 1.921 1.00 80.69 195 ALA A N 1
ATOM 1559 C CA . ALA A 1 195 ? 0.486 -6.163 1.161 1.00 80.69 195 ALA A CA 1
ATOM 1560 C C . ALA A 1 195 ? 0.953 -4.824 0.573 1.00 80.69 195 ALA A C 1
ATOM 1562 O O . ALA A 1 195 ? 2.110 -4.717 0.178 1.00 80.69 195 ALA A O 1
ATOM 1563 N N . GLY A 1 196 ? 0.067 -3.822 0.495 1.00 80.12 196 GLY A N 1
ATOM 1564 C CA . GLY A 1 196 ? 0.353 -2.592 -0.242 1.00 80.12 196 GLY A CA 1
ATOM 1565 C C . GLY A 1 196 ? 0.815 -2.901 -1.669 1.00 80.12 196 GLY A C 1
ATOM 1566 O O . GLY A 1 196 ? 0.491 -3.954 -2.230 1.00 80.12 196 GLY A O 1
ATOM 1567 N N . ASP A 1 197 ? 1.628 -2.024 -2.237 1.00 84.00 197 ASP A N 1
ATOM 1568 C CA . ASP A 1 197 ? 2.102 -2.159 -3.616 1.00 84.00 197 ASP A CA 1
ATOM 1569 C C . ASP A 1 197 ? 3.238 -3.184 -3.800 1.00 84.00 197 ASP A C 1
ATOM 1571 O O . ASP A 1 197 ? 3.799 -3.332 -4.880 1.00 84.00 197 ASP A O 1
ATOM 1575 N N . ILE A 1 198 ? 3.507 -4.022 -2.792 1.00 84.62 198 ILE A N 1
ATOM 1576 C CA . ILE A 1 198 ? 4.247 -5.279 -3.011 1.00 84.62 198 ILE A CA 1
ATOM 1577 C C . ILE A 1 198 ? 3.400 -6.267 -3.821 1.00 84.62 198 ILE A C 1
ATOM 1579 O O . ILE A 1 198 ? 3.945 -7.132 -4.510 1.00 84.62 198 ILE A O 1
ATOM 1583 N N . LEU A 1 199 ? 2.068 -6.160 -3.748 1.00 88.31 199 LEU A N 1
ATOM 1584 C CA . LEU A 1 199 ? 1.146 -7.034 -4.461 1.00 88.31 199 LEU A CA 1
ATOM 1585 C C . LEU A 1 199 ? 0.188 -6.221 -5.337 1.00 88.31 199 LEU A C 1
ATOM 1587 O O . LEU A 1 199 ? -0.670 -5.502 -4.833 1.00 88.31 199 LEU A O 1
ATOM 1591 N N . PHE A 1 200 ? 0.287 -6.434 -6.649 1.00 88.19 200 PHE A N 1
ATOM 1592 C CA . PHE A 1 200 ? -0.678 -5.988 -7.655 1.00 88.19 200 PHE A CA 1
ATOM 1593 C C . PHE A 1 200 ? -1.431 -7.201 -8.213 1.00 88.19 200 PHE A C 1
ATOM 1595 O O . PHE A 1 200 ? -0.821 -8.237 -8.489 1.00 88.19 200 PHE A O 1
ATOM 1602 N N . VAL A 1 201 ? -2.751 -7.090 -8.387 1.00 87.62 201 VAL A N 1
ATOM 1603 C CA . VAL A 1 201 ? -3.596 -8.198 -8.872 1.00 87.62 201 VAL A CA 1
ATOM 1604 C C . VAL A 1 201 ? -4.548 -7.714 -9.960 1.00 87.62 201 VAL A C 1
ATOM 1606 O O . VAL A 1 201 ? -5.408 -6.873 -9.711 1.00 87.62 201 VAL A O 1
ATOM 1609 N N . GLY A 1 202 ? -4.440 -8.284 -11.164 1.00 83.75 202 GLY A N 1
ATOM 1610 C CA . GLY A 1 202 ? -5.305 -7.921 -12.298 1.00 83.75 202 GLY A CA 1
ATOM 1611 C C . GLY A 1 202 ? -4.978 -6.559 -12.920 1.00 83.75 202 GLY A C 1
ATOM 1612 O O . GLY A 1 202 ? -5.731 -6.054 -13.748 1.00 83.75 202 GLY A O 1
ATOM 1613 N N . ILE A 1 203 ? -3.859 -5.963 -12.522 1.00 88.19 203 ILE A N 1
ATOM 1614 C CA . ILE A 1 203 ? -3.331 -4.700 -13.024 1.00 88.19 203 ILE A CA 1
ATOM 1615 C C . ILE A 1 203 ? -1.810 -4.797 -13.012 1.00 88.19 203 ILE A C 1
ATOM 1617 O O . ILE A 1 203 ? -1.228 -5.288 -12.046 1.00 88.19 203 ILE A O 1
ATOM 1621 N N . ALA A 1 204 ? -1.159 -4.366 -14.090 1.00 88.56 204 ALA A N 1
ATOM 1622 C CA . ALA A 1 204 ? 0.292 -4.412 -14.167 1.00 88.56 204 ALA A CA 1
ATOM 1623 C C . ALA A 1 204 ? 0.924 -3.477 -13.110 1.00 88.56 204 ALA A C 1
ATOM 1625 O O . ALA A 1 204 ? 0.537 -2.299 -13.025 1.00 88.56 204 ALA A O 1
ATOM 1626 N N . PRO A 1 205 ? 1.902 -3.965 -12.319 1.00 88.62 205 PRO A N 1
ATOM 1627 C CA . PRO A 1 205 ? 2.661 -3.114 -11.411 1.00 88.62 205 PRO A CA 1
ATOM 1628 C C . PRO A 1 205 ? 3.432 -2.059 -12.206 1.00 88.62 205 PRO A C 1
ATOM 1630 O O . PRO A 1 205 ? 3.726 -2.256 -13.387 1.00 88.62 205 PRO A O 1
ATOM 1633 N N . ILE A 1 206 ? 3.794 -0.957 -11.557 1.00 83.88 206 ILE A N 1
ATOM 1634 C CA . ILE A 1 206 ? 4.768 -0.002 -12.090 1.00 83.88 206 ILE A CA 1
ATOM 1635 C C . ILE A 1 206 ? 6.062 -0.157 -11.295 1.00 83.88 206 ILE A C 1
ATOM 1637 O O . ILE A 1 206 ? 6.054 -0.038 -10.072 1.00 83.88 206 ILE A O 1
ATOM 1641 N N . MET A 1 207 ? 7.148 -0.487 -11.989 1.00 83.50 207 MET A N 1
ATOM 1642 C CA . MET A 1 207 ? 8.479 -0.568 -11.393 1.00 83.50 207 MET A CA 1
ATOM 1643 C C . MET A 1 207 ? 9.145 0.791 -11.518 1.00 83.50 207 MET A C 1
ATOM 1645 O O . MET A 1 207 ? 9.120 1.375 -12.603 1.00 83.50 207 MET A O 1
ATOM 1649 N N . THR A 1 208 ? 9.723 1.303 -10.433 1.00 69.69 208 THR A N 1
ATOM 1650 C CA . THR A 1 208 ? 10.294 2.660 -10.437 1.00 69.69 208 THR A CA 1
ATOM 1651 C C . THR A 1 208 ? 11.803 2.662 -10.257 1.00 69.69 208 THR A C 1
ATOM 1653 O O . THR A 1 208 ? 12.487 3.426 -10.941 1.00 69.69 208 THR A O 1
ATOM 1656 N N . ARG A 1 209 ? 12.346 1.826 -9.363 1.00 67.50 209 ARG A N 1
ATOM 1657 C CA . ARG A 1 209 ? 13.775 1.842 -8.992 1.00 67.50 209 ARG A CA 1
ATOM 1658 C C . ARG A 1 209 ? 14.316 0.462 -8.604 1.00 67.50 209 ARG A C 1
ATOM 1660 O O . ARG A 1 209 ? 15.343 0.353 -7.930 1.00 67.50 209 ARG A O 1
ATOM 1667 N N . GLU A 1 210 ? 13.637 -0.603 -9.004 1.00 73.31 210 GLU A N 1
ATOM 1668 C CA . GLU A 1 210 ? 13.932 -1.958 -8.560 1.00 73.31 210 GLU A CA 1
ATOM 1669 C C . GLU A 1 210 ? 13.878 -2.988 -9.677 1.00 73.31 210 GLU A C 1
ATOM 1671 O O . GLU A 1 210 ? 13.261 -2.769 -10.714 1.00 73.31 210 GLU A O 1
ATOM 1676 N N . SER A 1 211 ? 14.520 -4.134 -9.445 1.00 85.62 211 SER A N 1
ATOM 1677 C CA . SER A 1 211 ? 14.425 -5.274 -10.346 1.00 85.62 211 SER A CA 1
ATOM 1678 C C . SER A 1 211 ? 13.232 -6.156 -9.997 1.00 85.62 211 SER A C 1
ATOM 1680 O O . SER A 1 211 ? 12.867 -6.313 -8.828 1.00 85.62 211 SER A O 1
ATOM 1682 N N . ALA A 1 212 ? 12.699 -6.834 -11.008 1.00 90.88 212 ALA A N 1
ATOM 1683 C CA . ALA A 1 212 ? 11.657 -7.843 -10.878 1.00 90.88 212 ALA A CA 1
ATOM 1684 C C . ALA A 1 212 ? 12.041 -8.935 -9.863 1.00 90.88 212 ALA A C 1
ATOM 1686 O O . ALA A 1 212 ? 11.184 -9.455 -9.149 1.00 90.88 212 ALA A O 1
ATOM 1687 N N . GLN A 1 213 ? 13.340 -9.242 -9.743 1.00 90.62 213 GLN A N 1
ATOM 1688 C CA . GLN A 1 213 ? 13.843 -10.194 -8.754 1.00 90.62 213 GLN A CA 1
ATOM 1689 C C . GLN A 1 213 ? 13.541 -9.763 -7.313 1.00 90.62 213 GLN A C 1
ATOM 1691 O O . GLN A 1 213 ? 13.162 -10.603 -6.501 1.00 90.62 213 GLN A O 1
ATOM 1696 N N . LYS A 1 214 ? 13.654 -8.472 -6.981 1.00 85.81 214 LYS A N 1
ATOM 1697 C CA . LYS A 1 214 ? 13.366 -8.001 -5.618 1.00 85.81 214 LYS A CA 1
ATOM 1698 C C . LYS A 1 214 ? 11.888 -8.146 -5.273 1.00 85.81 214 LYS A C 1
ATOM 1700 O O . LYS A 1 214 ? 11.560 -8.600 -4.177 1.00 85.81 214 LYS A O 1
ATOM 1705 N N . SER A 1 215 ? 10.997 -7.817 -6.207 1.00 87.56 215 SER A N 1
ATOM 1706 C CA . SER A 1 215 ? 9.557 -8.025 -6.026 1.00 87.56 215 SER A CA 1
ATOM 1707 C C . SER A 1 215 ? 9.240 -9.522 -5.881 1.00 87.56 215 SER A C 1
ATOM 1709 O O . SER A 1 215 ? 8.474 -9.913 -5.001 1.00 87.56 215 SER A O 1
ATOM 1711 N N . LEU A 1 216 ? 9.894 -10.390 -6.666 1.00 93.31 216 LEU A N 1
ATOM 1712 C CA . LEU A 1 216 ? 9.776 -11.847 -6.529 1.00 93.31 216 LEU A CA 1
ATOM 1713 C C . LEU A 1 216 ? 10.239 -12.357 -5.160 1.00 93.31 216 LEU A C 1
ATOM 1715 O O . LEU A 1 216 ? 9.571 -13.222 -4.591 1.00 93.31 216 LEU A O 1
ATOM 1719 N N . ASP A 1 217 ? 11.339 -11.827 -4.627 1.00 89.19 217 ASP A N 1
ATOM 1720 C CA . ASP A 1 217 ? 11.860 -12.198 -3.310 1.00 89.19 217 ASP A CA 1
ATOM 1721 C C . ASP A 1 217 ? 10.885 -11.791 -2.193 1.00 89.19 217 ASP A C 1
ATOM 1723 O O . ASP A 1 217 ? 10.644 -12.567 -1.264 1.00 89.19 217 ASP A O 1
ATOM 1727 N N . ALA A 1 218 ? 10.263 -10.611 -2.303 1.00 86.62 218 ALA A N 1
ATOM 1728 C CA . ALA A 1 218 ? 9.249 -10.157 -1.354 1.00 86.62 218 ALA A CA 1
ATOM 1729 C C . ALA A 1 218 ? 7.990 -11.038 -1.379 1.00 86.62 218 ALA A C 1
ATOM 1731 O O . ALA A 1 218 ? 7.501 -11.472 -0.329 1.00 86.62 218 ALA A O 1
ATOM 1732 N N . LEU A 1 219 ? 7.510 -11.377 -2.578 1.00 93.12 219 LEU A N 1
ATOM 1733 C CA . LEU A 1 219 ? 6.370 -12.277 -2.763 1.00 93.12 219 LEU A CA 1
ATOM 1734 C C . LEU A 1 219 ? 6.680 -13.703 -2.283 1.00 93.12 219 LEU A C 1
ATOM 1736 O O . LEU A 1 219 ? 5.826 -14.335 -1.664 1.00 93.12 219 LEU A O 1
ATOM 1740 N N . ALA A 1 220 ? 7.895 -14.208 -2.518 1.00 93.81 220 ALA A N 1
ATOM 1741 C CA . ALA A 1 220 ? 8.333 -15.517 -2.030 1.00 93.81 220 ALA A CA 1
ATOM 1742 C C . ALA A 1 220 ? 8.422 -15.553 -0.497 1.00 93.81 220 ALA A C 1
ATOM 1744 O O . ALA A 1 220 ? 7.946 -16.498 0.129 1.00 93.81 220 ALA A O 1
ATOM 1745 N N . TRP A 1 221 ? 8.958 -14.497 0.123 1.00 90.69 221 TRP A N 1
ATOM 1746 C CA . TRP A 1 221 ? 8.992 -14.375 1.580 1.00 90.69 221 TRP A CA 1
ATOM 1747 C C . TRP A 1 221 ? 7.584 -14.428 2.186 1.00 90.69 221 TRP A C 1
ATOM 1749 O O . TRP A 1 221 ? 7.381 -15.079 3.217 1.00 90.69 221 TRP A O 1
ATOM 1759 N N . LEU A 1 222 ? 6.616 -13.749 1.558 1.00 88.62 222 LEU A N 1
ATOM 1760 C CA . LEU A 1 222 ? 5.225 -13.749 2.008 1.00 88.62 222 LEU A CA 1
ATOM 1761 C C . LEU A 1 222 ? 4.601 -15.140 1.849 1.00 88.62 222 LEU A C 1
ATOM 1763 O O . LEU A 1 222 ? 3.998 -15.644 2.793 1.00 88.62 222 LEU A O 1
ATOM 1767 N N . GLU A 1 223 ? 4.797 -15.776 0.694 1.00 94.88 223 GLU A N 1
ATOM 1768 C CA . GLU A 1 223 ? 4.287 -17.116 0.386 1.00 94.88 223 GLU A CA 1
ATOM 1769 C C . GLU A 1 223 ? 4.711 -18.173 1.416 1.00 94.88 223 GLU A C 1
ATOM 1771 O O . GLU A 1 223 ? 3.896 -18.999 1.812 1.00 94.88 223 GLU A O 1
ATOM 1776 N N . GLU A 1 224 ? 5.949 -18.122 1.914 1.00 92.69 224 GLU A N 1
ATOM 1777 C CA . GLU A 1 224 ? 6.457 -19.051 2.938 1.00 92.69 224 GLU A CA 1
ATOM 1778 C C . GLU A 1 224 ? 5.731 -18.966 4.295 1.00 92.69 224 GLU A C 1
ATOM 1780 O O . GLU A 1 224 ? 5.927 -19.828 5.156 1.00 92.69 224 GLU A O 1
ATOM 1785 N N . ARG A 1 225 ? 4.947 -17.908 4.532 1.00 88.31 225 ARG A N 1
ATOM 1786 C CA . ARG A 1 225 ? 4.375 -17.563 5.850 1.00 88.31 225 ARG A CA 1
ATOM 1787 C C . ARG A 1 225 ? 2.858 -17.636 5.908 1.00 88.31 225 ARG A C 1
ATOM 1789 O O . ARG A 1 225 ? 2.291 -17.509 6.993 1.00 88.31 225 ARG A O 1
ATOM 1796 N N . ILE A 1 226 ? 2.212 -17.845 4.770 1.00 88.50 226 ILE A N 1
ATOM 1797 C CA . ILE A 1 226 ? 0.759 -17.915 4.648 1.00 88.50 226 ILE A CA 1
ATOM 1798 C C . ILE A 1 226 ? 0.352 -19.228 3.979 1.00 88.50 226 ILE A C 1
ATOM 1800 O O . ILE A 1 226 ? 1.156 -19.921 3.365 1.00 88.50 226 ILE A O 1
ATOM 1804 N N . ASP A 1 227 ? -0.926 -19.569 4.082 1.00 92.12 227 ASP A N 1
ATOM 1805 C CA . ASP A 1 227 ? -1.514 -20.716 3.394 1.00 92.12 227 ASP A CA 1
ATOM 1806 C C . ASP A 1 227 ? -2.809 -20.308 2.669 1.00 92.12 227 ASP A C 1
ATOM 1808 O O . ASP A 1 227 ? -3.254 -19.163 2.746 1.00 92.12 227 ASP A O 1
ATOM 1812 N N . SER A 1 228 ? -3.443 -21.250 1.968 1.00 89.81 228 SER A N 1
ATOM 1813 C CA . SER A 1 228 ? -4.667 -21.005 1.180 1.00 89.81 228 SER A CA 1
ATOM 1814 C C . SER A 1 228 ? -5.856 -20.421 1.961 1.00 89.81 228 SER A C 1
ATOM 1816 O O . SER A 1 228 ? -6.788 -19.895 1.355 1.00 89.81 228 SER A O 1
ATOM 1818 N N . SER A 1 229 ? -5.853 -20.507 3.294 1.00 85.88 229 SER A N 1
ATOM 1819 C CA . SER A 1 229 ? -6.895 -19.925 4.145 1.00 85.88 229 SER A CA 1
ATOM 1820 C C . SER A 1 229 ? -6.719 -18.426 4.401 1.00 85.88 229 SER A C 1
ATOM 1822 O O . SER A 1 229 ? -7.629 -17.807 4.951 1.00 85.88 229 SER A O 1
ATOM 1824 N N . TRP A 1 230 ? -5.590 -17.841 3.997 1.00 89.25 230 TRP A N 1
ATOM 1825 C CA . TRP A 1 230 ? -5.301 -16.424 4.180 1.00 89.25 230 TRP A CA 1
ATOM 1826 C C . TRP A 1 230 ? -5.895 -15.552 3.072 1.00 89.25 230 TRP A C 1
ATOM 1828 O O . TRP A 1 230 ? -6.015 -15.960 1.912 1.00 89.25 230 TRP A O 1
ATOM 1838 N N . LYS A 1 231 ? -6.248 -14.320 3.439 1.00 82.06 231 LYS A N 1
ATOM 1839 C CA . LYS A 1 231 ? -6.676 -13.260 2.524 1.00 82.06 231 LYS A CA 1
ATOM 1840 C C . LYS A 1 231 ? -5.591 -12.206 2.396 1.00 82.06 231 LYS A C 1
ATOM 1842 O O . LYS A 1 231 ? -4.993 -11.805 3.389 1.00 82.06 231 LYS A O 1
ATOM 1847 N N . LEU A 1 232 ? -5.357 -11.755 1.171 1.00 78.69 232 LEU A N 1
ATOM 1848 C CA . LEU A 1 232 ? -4.363 -10.735 0.857 1.00 78.69 232 LEU A CA 1
ATOM 1849 C C . LEU A 1 232 ? -5.078 -9.504 0.315 1.00 78.69 232 LEU A C 1
ATOM 1851 O O . LEU A 1 232 ? -5.854 -9.606 -0.635 1.00 78.69 232 LEU A O 1
ATOM 1855 N N . VAL A 1 233 ? -4.820 -8.358 0.928 1.00 84.00 233 VAL A N 1
ATOM 1856 C CA . VAL A 1 233 ? -5.277 -7.047 0.480 1.00 84.00 233 VAL A CA 1
ATOM 1857 C C . VAL A 1 233 ? -4.119 -6.421 -0.301 1.00 84.00 233 VAL A C 1
ATOM 1859 O O . VAL A 1 233 ? -3.138 -6.005 0.325 1.00 84.00 233 VAL A O 1
ATOM 1862 N N . PRO A 1 234 ? -4.164 -6.433 -1.647 1.00 76.56 234 PRO A N 1
ATOM 1863 C CA . PRO A 1 234 ? -3.149 -5.772 -2.461 1.00 76.56 234 PRO A CA 1
ATOM 1864 C C . PRO A 1 234 ? -3.265 -4.250 -2.330 1.00 76.56 234 PRO A C 1
ATOM 1866 O O . PRO A 1 234 ? -4.306 -3.744 -1.910 1.00 76.56 234 PRO A O 1
ATOM 1869 N N . GLY A 1 235 ? -2.227 -3.518 -2.727 1.00 77.75 235 GLY A N 1
ATOM 1870 C CA . GLY A 1 235 ? -2.331 -2.069 -2.902 1.00 77.75 235 GLY A CA 1
ATOM 1871 C C . GLY A 1 235 ? -3.224 -1.719 -4.093 1.00 77.75 235 GLY A C 1
ATOM 1872 O O . GLY A 1 235 ? -4.042 -0.806 -4.012 1.00 77.75 235 GLY A O 1
ATOM 1873 N N . HIS A 1 236 ? -3.176 -2.542 -5.149 1.00 82.12 236 HIS A N 1
ATOM 1874 C CA . HIS A 1 236 ? -4.055 -2.425 -6.308 1.00 82.12 236 HIS A CA 1
ATOM 1875 C C . HIS A 1 236 ? -4.660 -3.767 -6.736 1.00 82.12 236 HIS A C 1
ATOM 1877 O O . HIS A 1 236 ? -3.970 -4.778 -6.891 1.00 82.12 236 HIS A O 1
ATOM 1883 N N . GLY A 1 237 ? -5.964 -3.743 -7.013 1.00 78.12 237 GLY A N 1
ATOM 1884 C CA . GLY A 1 237 ? -6.737 -4.914 -7.419 1.00 78.12 237 GLY A CA 1
ATOM 1885 C C . GLY A 1 237 ? -7.677 -5.429 -6.324 1.00 78.12 237 GLY A C 1
ATOM 1886 O O . GLY A 1 237 ? -7.762 -4.852 -5.240 1.00 78.12 237 GLY A O 1
ATOM 1887 N N . PRO A 1 238 ? -8.438 -6.501 -6.599 1.00 74.62 238 PRO A N 1
ATOM 1888 C CA . PRO A 1 238 ? -9.361 -7.077 -5.628 1.00 74.62 238 PRO A CA 1
ATOM 1889 C C . PRO A 1 238 ? -8.627 -7.842 -4.515 1.00 74.62 238 PRO A C 1
ATOM 1891 O O . PRO A 1 238 ? -7.566 -8.426 -4.737 1.00 74.62 238 PRO A O 1
ATOM 1894 N N . VAL A 1 239 ? -9.252 -7.926 -3.333 1.00 75.88 239 VAL A N 1
ATOM 1895 C CA . VAL A 1 239 ? -8.809 -8.824 -2.250 1.00 75.88 239 VAL A CA 1
ATOM 1896 C C . VAL A 1 239 ? -8.698 -10.252 -2.781 1.00 75.88 239 VAL A C 1
ATOM 1898 O O . VAL A 1 239 ? -9.621 -10.770 -3.413 1.00 75.88 239 VAL A O 1
ATOM 1901 N N . THR A 1 240 ? -7.571 -10.897 -2.500 1.00 84.88 240 THR A N 1
ATOM 1902 C CA . THR A 1 240 ? -7.188 -12.169 -3.112 1.00 84.88 240 THR A CA 1
ATOM 1903 C C . THR A 1 240 ? -6.711 -13.198 -2.079 1.00 84.88 240 THR A C 1
ATOM 1905 O O . THR A 1 240 ? -6.925 -13.054 -0.873 1.00 84.88 240 THR A O 1
ATOM 1908 N N . SER A 1 241 ? -6.113 -14.283 -2.562 1.00 88.19 241 SER A N 1
ATOM 1909 C CA . SER A 1 241 ? -5.446 -15.331 -1.792 1.00 88.19 241 SER A CA 1
ATOM 1910 C C . SER A 1 241 ? -4.072 -15.639 -2.408 1.00 88.19 241 SER A C 1
ATOM 1912 O O . SER A 1 241 ? -3.543 -14.838 -3.183 1.00 88.19 241 SER A O 1
ATOM 1914 N N . LEU A 1 242 ? -3.512 -16.815 -2.111 1.00 93.75 242 LEU A N 1
ATOM 1915 C CA . LEU A 1 242 ? -2.306 -17.318 -2.772 1.00 93.75 242 LEU A CA 1
ATOM 1916 C C . LEU A 1 242 ? -2.391 -17.276 -4.304 1.00 93.75 242 LEU A C 1
ATOM 1918 O O . LEU A 1 242 ? -1.369 -17.048 -4.941 1.00 93.75 242 LEU A O 1
ATOM 1922 N N . ASP A 1 243 ? -3.580 -17.416 -4.894 1.00 92.00 243 ASP A N 1
ATOM 1923 C CA . ASP A 1 243 ? -3.753 -17.354 -6.351 1.00 92.00 243 ASP A CA 1
ATOM 1924 C C . ASP A 1 243 ? -3.320 -15.998 -6.930 1.00 92.00 243 ASP A C 1
ATOM 1926 O O . ASP A 1 243 ? -2.597 -15.946 -7.924 1.00 92.00 243 ASP A O 1
ATOM 1930 N N . GLY A 1 244 ? -3.691 -14.888 -6.281 1.00 90.31 244 GLY A N 1
ATOM 1931 C CA . GLY A 1 244 ? -3.263 -13.556 -6.717 1.00 90.31 244 GLY A CA 1
ATOM 1932 C C . GLY A 1 244 ? -1.771 -13.321 -6.501 1.00 90.31 244 GLY A C 1
ATOM 1933 O O . GLY A 1 244 ? -1.125 -12.706 -7.344 1.00 90.31 244 GLY A O 1
ATOM 1934 N N . LEU A 1 245 ? -1.203 -13.879 -5.426 1.00 95.62 245 LEU A N 1
ATOM 1935 C CA . LEU A 1 245 ? 0.244 -13.866 -5.197 1.00 95.62 245 LEU A CA 1
ATOM 1936 C C . LEU A 1 245 ? 0.984 -14.618 -6.314 1.00 95.62 245 LEU A C 1
ATOM 1938 O O . LEU A 1 245 ? 1.977 -14.111 -6.837 1.00 95.62 245 LEU A O 1
ATOM 1942 N N . GLN A 1 246 ? 0.494 -15.791 -6.729 1.00 96.88 246 GLN A N 1
ATOM 1943 C CA . GLN A 1 246 ? 1.089 -16.535 -7.845 1.00 96.88 246 GLN A CA 1
ATOM 1944 C C . GLN A 1 246 ? 0.960 -15.789 -9.168 1.00 96.88 246 GLN A C 1
ATOM 1946 O O . GLN A 1 246 ? 1.922 -15.762 -9.935 1.00 96.88 246 GLN A O 1
ATOM 1951 N N . ALA A 1 247 ? -0.186 -15.157 -9.425 1.00 95.38 247 ALA A N 1
ATOM 1952 C CA . ALA A 1 247 ? -0.386 -14.359 -10.628 1.00 95.38 247 ALA A CA 1
ATOM 1953 C C . ALA A 1 247 ? 0.592 -13.169 -10.683 1.00 95.38 247 ALA A C 1
ATOM 1955 O O . ALA A 1 247 ? 1.222 -12.938 -11.715 1.00 95.38 247 ALA A O 1
ATOM 1956 N N . ALA A 1 248 ? 0.821 -12.487 -9.555 1.00 95.31 248 ALA A N 1
ATOM 1957 C CA . ALA A 1 248 ? 1.833 -11.435 -9.453 1.00 95.31 248 ALA A CA 1
ATOM 1958 C C . ALA A 1 248 ? 3.257 -11.967 -9.701 1.00 95.31 248 ALA A C 1
ATOM 1960 O O . ALA A 1 248 ? 4.008 -11.395 -10.492 1.00 95.31 248 ALA A O 1
ATOM 1961 N N . LYS A 1 249 ? 3.630 -13.112 -9.109 1.00 97.06 249 LYS A N 1
ATOM 1962 C CA . LYS A 1 249 ? 4.928 -13.757 -9.391 1.00 97.06 249 LYS A CA 1
ATOM 1963 C C . LYS A 1 249 ? 5.067 -14.152 -10.863 1.00 97.06 249 LYS A C 1
ATOM 1965 O O . LYS A 1 249 ? 6.161 -14.070 -11.418 1.00 97.06 249 LYS A O 1
ATOM 1970 N N . HIS A 1 250 ? 3.983 -14.599 -11.493 1.00 96.62 250 HIS A N 1
ATOM 1971 C CA . HIS A 1 250 ? 3.976 -14.951 -12.908 1.00 96.62 250 HIS A CA 1
ATOM 1972 C C . HIS A 1 250 ? 4.218 -13.728 -13.801 1.00 96.62 250 HIS A C 1
ATOM 1974 O O . HIS A 1 250 ? 5.011 -13.835 -14.737 1.00 96.62 250 HIS A O 1
ATOM 1980 N N . TYR A 1 251 ? 3.645 -12.565 -13.468 1.00 95.88 251 TYR A N 1
ATOM 1981 C CA . TYR A 1 251 ? 3.944 -11.305 -14.156 1.00 95.88 251 TYR A CA 1
ATOM 1982 C C . TYR A 1 251 ? 5.444 -10.986 -14.133 1.00 95.88 251 TYR A C 1
ATOM 1984 O O . TYR A 1 251 ? 6.055 -10.846 -15.191 1.00 95.88 251 TYR A O 1
ATOM 1992 N N . TYR A 1 252 ? 6.062 -10.937 -12.946 1.00 95.44 252 TYR A N 1
ATOM 1993 C CA . TYR A 1 252 ? 7.477 -10.564 -12.821 1.00 95.44 252 TYR A CA 1
ATOM 1994 C C . TYR A 1 252 ? 8.421 -11.553 -13.518 1.00 95.44 252 TYR A C 1
ATOM 1996 O O . TYR A 1 252 ? 9.383 -11.129 -14.152 1.00 95.44 252 TYR A O 1
ATOM 2004 N N . ARG A 1 253 ? 8.132 -12.861 -13.470 1.00 95.62 253 ARG A N 1
ATOM 2005 C CA . ARG A 1 253 ? 8.910 -13.869 -14.217 1.00 95.62 253 ARG A CA 1
ATOM 2006 C C . ARG A 1 253 ? 8.780 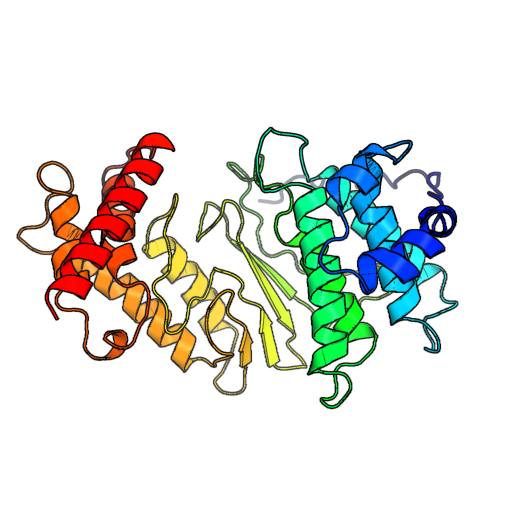-13.691 -15.723 1.00 95.62 253 ARG A C 1
ATOM 2008 O O . ARG A 1 253 ? 9.785 -13.680 -16.420 1.00 95.62 253 ARG A O 1
ATOM 2015 N N . SER A 1 254 ? 7.556 -13.492 -16.206 1.00 93.88 254 SER A N 1
ATOM 2016 C CA . SER A 1 254 ? 7.299 -13.268 -17.631 1.00 93.88 254 SER A CA 1
ATOM 2017 C C . SER A 1 254 ? 7.981 -11.986 -18.127 1.00 93.88 254 SER A C 1
ATOM 2019 O O . SER A 1 254 ? 8.424 -11.918 -19.268 1.00 93.88 254 SER A O 1
ATOM 2021 N N . LEU A 1 255 ? 8.107 -10.972 -17.262 1.00 92.69 255 LEU A N 1
ATOM 2022 C CA . LEU A 1 255 ? 8.830 -9.740 -17.569 1.00 92.69 255 LEU A CA 1
ATOM 2023 C C . LEU A 1 255 ? 10.337 -9.995 -17.688 1.00 92.69 255 LEU A C 1
ATOM 2025 O O . LEU A 1 255 ? 10.953 -9.531 -18.643 1.00 92.69 255 LEU A O 1
ATOM 2029 N N . GLN A 1 256 ? 10.925 -10.747 -16.751 1.00 92.44 256 GLN A N 1
ATOM 2030 C CA . GLN A 1 256 ? 12.336 -11.141 -16.835 1.00 92.44 256 GLN A CA 1
ATOM 2031 C C . GLN A 1 256 ? 12.610 -11.938 -18.111 1.00 92.44 256 GLN A C 1
ATOM 2033 O O . GLN A 1 256 ? 13.564 -11.633 -18.821 1.00 92.44 256 GLN A O 1
ATOM 2038 N N . GLU A 1 257 ? 11.735 -12.892 -18.438 1.00 91.19 257 GLU A N 1
ATOM 2039 C CA . GLU A 1 257 ? 11.811 -13.664 -19.679 1.00 91.19 257 GLU A CA 1
ATOM 2040 C C . GLU A 1 257 ? 11.756 -12.756 -20.913 1.00 91.19 257 GLU A C 1
ATOM 2042 O O . GLU A 1 257 ? 12.573 -12.927 -21.811 1.00 91.19 257 GLU A O 1
ATOM 2047 N N . ALA A 1 258 ? 10.861 -11.764 -20.951 1.00 88.94 258 ALA A N 1
ATOM 2048 C CA . ALA A 1 258 ? 10.778 -10.808 -22.058 1.00 88.94 258 ALA A CA 1
ATOM 2049 C C . ALA A 1 258 ? 12.058 -9.963 -22.213 1.00 88.94 258 ALA A C 1
ATOM 2051 O O . ALA A 1 258 ? 12.508 -9.710 -23.329 1.00 88.94 258 ALA A O 1
ATOM 2052 N N . VAL A 1 259 ? 12.692 -9.579 -21.101 1.00 89.12 259 VAL A N 1
ATOM 2053 C CA . VAL A 1 259 ? 13.974 -8.852 -21.113 1.00 89.12 259 VAL A CA 1
ATOM 2054 C C . VAL A 1 259 ? 15.147 -9.752 -21.529 1.00 89.12 259 VAL A C 1
ATOM 2056 O O . VAL A 1 259 ? 16.109 -9.267 -22.117 1.00 89.12 259 VAL A O 1
ATOM 2059 N N . ASP A 1 260 ? 15.089 -11.055 -21.252 1.00 87.94 260 ASP A N 1
ATOM 2060 C CA . ASP A 1 260 ? 16.148 -12.018 -21.599 1.00 87.94 260 ASP A CA 1
ATOM 2061 C C . ASP A 1 260 ? 15.988 -12.653 -22.996 1.00 87.94 260 ASP A C 1
ATOM 2063 O O . ASP A 1 260 ? 16.840 -13.438 -23.425 1.00 87.94 260 ASP A O 1
ATOM 2067 N N . GLN A 1 261 ? 14.914 -12.336 -23.726 1.00 83.50 261 GLN A N 1
ATOM 2068 C CA . GLN A 1 261 ? 14.646 -12.884 -25.057 1.00 83.50 261 GLN A CA 1
ATOM 2069 C C . GLN A 1 261 ? 15.608 -12.368 -26.138 1.00 83.50 261 GLN A C 1
ATOM 2071 O O . GLN A 1 261 ? 16.001 -11.200 -26.172 1.00 83.50 261 GLN A O 1
ATOM 2076 N N . GLU A 1 262 ? 15.926 -13.243 -27.101 1.00 69.62 262 GLU A N 1
ATOM 2077 C CA . GLU A 1 262 ? 16.671 -12.872 -28.307 1.00 69.62 262 GLU A CA 1
ATOM 2078 C C . GLU A 1 262 ? 15.904 -11.798 -29.100 1.00 69.62 262 GLU A C 1
ATOM 2080 O O . GLU A 1 262 ? 14.831 -12.058 -29.638 1.00 69.62 262 GLU A O 1
ATOM 2085 N N . GLY A 1 263 ? 16.462 -10.586 -29.185 1.00 72.62 263 GLY A N 1
ATOM 2086 C CA . GLY A 1 263 ? 15.835 -9.437 -29.855 1.00 72.62 263 GLY A CA 1
ATOM 2087 C C . GLY A 1 263 ? 15.579 -8.243 -28.932 1.00 72.62 263 GLY A C 1
ATOM 2088 O O . GLY A 1 263 ? 15.507 -7.114 -29.422 1.00 72.62 263 GLY A O 1
ATOM 2089 N N . CYS A 1 264 ? 15.545 -8.459 -27.614 1.00 79.50 264 CYS A N 1
ATOM 2090 C CA . CYS A 1 264 ? 15.707 -7.390 -26.634 1.00 79.50 264 CYS A CA 1
ATOM 2091 C C . CYS A 1 264 ? 17.199 -7.032 -26.510 1.00 79.50 264 CYS A C 1
ATOM 2093 O O . CYS A 1 264 ? 18.063 -7.901 -26.399 1.00 79.50 264 CYS A O 1
ATOM 2095 N N . SER A 1 265 ? 17.514 -5.735 -26.540 1.00 80.75 265 SER A N 1
ATOM 2096 C CA . SER A 1 265 ? 18.838 -5.218 -26.179 1.00 80.75 265 SER A CA 1
ATOM 2097 C C . SER A 1 265 ? 18.647 -4.050 -25.226 1.00 80.75 265 SER A C 1
ATOM 2099 O O . SER A 1 265 ? 18.170 -2.988 -25.632 1.00 80.75 265 SER A O 1
ATOM 2101 N N . CYS A 1 266 ? 19.065 -4.225 -23.971 1.00 77.00 266 CYS A N 1
ATOM 2102 C CA . CYS A 1 266 ? 19.045 -3.169 -22.956 1.00 77.00 266 CYS A CA 1
ATOM 2103 C C . CYS A 1 266 ? 19.935 -1.964 -23.313 1.00 77.00 266 CYS A C 1
ATOM 2105 O O . CYS A 1 266 ? 19.847 -0.923 -22.664 1.00 77.00 266 CYS A O 1
ATOM 2107 N N . LEU A 1 267 ? 20.796 -2.087 -24.328 1.00 68.25 267 LEU A N 1
ATOM 2108 C CA . LEU A 1 267 ? 21.671 -1.019 -24.814 1.00 68.25 267 LEU A CA 1
ATOM 2109 C C . LEU A 1 267 ? 21.122 -0.360 -26.082 1.00 68.25 267 LEU A C 1
ATOM 2111 O O . LEU A 1 267 ? 21.134 0.864 -26.193 1.00 68.25 267 LEU A O 1
ATOM 2115 N N . ASP A 1 268 ? 20.619 -1.162 -27.020 1.00 68.06 268 ASP A N 1
ATOM 2116 C CA . ASP A 1 268 ? 20.325 -0.694 -28.377 1.00 68.06 268 ASP A CA 1
ATOM 2117 C C . ASP A 1 268 ? 18.827 -0.504 -28.646 1.00 68.06 268 ASP A C 1
ATOM 2119 O O . ASP A 1 268 ? 18.465 0.224 -29.571 1.00 68.06 268 ASP A O 1
ATOM 2123 N N . ASN A 1 269 ? 17.947 -1.169 -27.886 1.00 69.50 269 ASN A N 1
ATOM 2124 C CA . ASN A 1 269 ? 16.517 -1.232 -28.199 1.00 69.50 269 ASN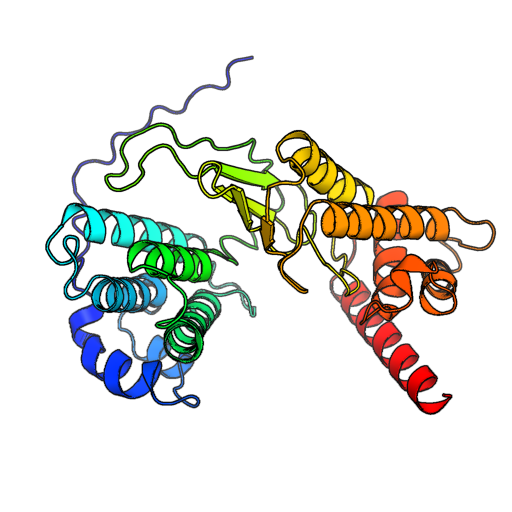 A CA 1
ATOM 2125 C C . ASN A 1 269 ? 15.629 -1.561 -26.981 1.00 69.50 269 ASN A C 1
ATOM 2127 O O . ASN A 1 269 ? 14.781 -2.455 -27.019 1.00 69.50 269 ASN A O 1
ATOM 2131 N N . HIS A 1 270 ? 15.839 -0.845 -25.877 1.00 67.00 270 HIS A N 1
ATOM 2132 C CA . HIS A 1 270 ? 15.188 -1.106 -24.589 1.00 67.00 270 HIS A CA 1
ATOM 2133 C C . HIS A 1 270 ? 13.653 -1.003 -24.627 1.00 67.00 270 HIS A C 1
ATOM 2135 O O . HIS A 1 270 ? 12.964 -1.724 -23.911 1.00 67.00 270 HIS A O 1
ATOM 2141 N N . THR A 1 271 ? 13.095 -0.149 -25.489 1.00 66.00 271 THR A N 1
ATOM 2142 C CA . THR A 1 271 ? 11.643 -0.003 -25.671 1.00 66.00 271 THR A CA 1
ATOM 2143 C C . THR A 1 271 ? 10.992 -1.256 -26.255 1.00 66.00 271 THR A C 1
ATOM 2145 O O . THR A 1 271 ? 9.818 -1.501 -25.985 1.00 66.00 271 THR A O 1
ATOM 2148 N N . MET A 1 272 ? 11.729 -2.083 -27.008 1.00 73.94 272 MET A N 1
ATOM 2149 C CA . MET A 1 272 ? 11.194 -3.342 -27.538 1.00 73.94 272 MET A CA 1
ATOM 2150 C C . MET A 1 272 ? 11.092 -4.452 -26.488 1.00 73.94 272 MET A C 1
ATOM 2152 O O . MET A 1 272 ? 10.235 -5.319 -26.626 1.00 73.94 272 MET A O 1
ATOM 2156 N N . CYS A 1 273 ? 11.884 -4.403 -25.416 1.00 80.94 273 CYS A N 1
ATOM 2157 C CA . CYS A 1 273 ? 11.952 -5.475 -24.419 1.00 80.94 273 CYS A CA 1
ATOM 2158 C C . CYS A 1 273 ? 10.616 -5.736 -23.701 1.00 80.94 273 CYS A C 1
ATOM 2160 O O . CYS A 1 273 ? 10.310 -6.872 -23.361 1.00 80.94 273 CYS A O 1
ATOM 2162 N N . GLY A 1 274 ? 9.796 -4.699 -23.494 1.00 84.00 274 GLY A N 1
ATOM 2163 C CA . GLY A 1 274 ? 8.447 -4.845 -22.927 1.00 84.00 274 GLY A CA 1
ATOM 2164 C C . GLY A 1 274 ? 7.318 -4.747 -23.954 1.00 84.00 274 GLY A C 1
ATOM 2165 O O . GLY A 1 274 ? 6.151 -4.907 -23.599 1.00 84.00 274 GLY A O 1
ATOM 2166 N N . LEU A 1 275 ? 7.628 -4.481 -25.227 1.00 84.25 275 LEU A N 1
ATOM 2167 C CA . LEU A 1 275 ? 6.611 -4.294 -26.264 1.00 84.25 275 LEU A CA 1
ATOM 2168 C C . LEU A 1 275 ? 5.916 -5.612 -26.620 1.00 84.25 275 LEU A C 1
ATOM 2170 O O . LEU A 1 275 ? 4.694 -5.643 -26.781 1.00 84.25 275 LEU A O 1
ATOM 2174 N N . ASP A 1 276 ? 6.669 -6.707 -26.707 1.00 83.12 276 ASP A N 1
ATOM 2175 C CA . ASP A 1 276 ? 6.103 -8.029 -26.992 1.00 83.12 276 ASP A CA 1
ATOM 2176 C C . ASP A 1 276 ? 5.225 -8.513 -25.836 1.00 83.12 276 ASP A C 1
ATOM 2178 O O . ASP A 1 276 ? 4.118 -8.997 -26.072 1.00 83.12 276 ASP A O 1
ATOM 2182 N N . PHE A 1 277 ? 5.642 -8.262 -24.590 1.00 88.62 277 PHE A N 1
ATOM 2183 C CA . PHE A 1 277 ? 4.800 -8.491 -23.414 1.00 88.62 277 PHE A CA 1
ATOM 2184 C C . PHE A 1 277 ? 3.493 -7.696 -23.521 1.00 88.62 277 PHE A C 1
ATOM 2186 O O . PHE A 1 277 ? 2.411 -8.251 -23.350 1.00 88.62 277 PHE A O 1
ATOM 2193 N N . TYR A 1 278 ? 3.559 -6.398 -23.826 1.00 89.12 278 TYR A N 1
ATOM 2194 C CA . TYR A 1 278 ? 2.364 -5.560 -23.933 1.00 89.12 278 TYR A CA 1
ATOM 2195 C C . TYR A 1 278 ? 1.416 -5.998 -25.064 1.00 89.12 278 TYR A C 1
ATOM 2197 O O . TYR A 1 278 ? 0.186 -6.000 -24.911 1.00 89.12 278 TYR A O 1
ATOM 2205 N N . THR A 1 279 ? 1.967 -6.333 -26.230 1.00 87.50 279 THR A N 1
ATOM 2206 C CA . THR A 1 279 ? 1.172 -6.664 -27.421 1.00 87.50 279 THR A CA 1
ATOM 2207 C C . THR A 1 279 ? 0.630 -8.088 -27.381 1.00 87.50 279 THR A C 1
ATOM 2209 O O . THR A 1 279 ? -0.509 -8.304 -27.804 1.00 87.50 279 THR A O 1
ATOM 2212 N N . SER A 1 280 ? 1.402 -9.021 -26.822 1.00 88.75 280 SER A N 1
ATOM 2213 C CA . SER A 1 280 ? 1.111 -10.453 -26.750 1.00 88.75 280 SER A CA 1
ATOM 2214 C C . SER A 1 280 ? 1.413 -11.012 -25.348 1.00 88.75 280 SER A C 1
ATOM 2216 O O . SER A 1 280 ? 2.283 -11.874 -25.209 1.00 88.75 280 SER A O 1
ATOM 2218 N N . PRO A 1 281 ? 0.705 -10.554 -24.296 1.00 90.75 281 PRO A N 1
ATOM 2219 C CA . PRO A 1 281 ? 0.958 -11.009 -22.932 1.00 90.75 281 PRO A CA 1
ATOM 2220 C C . PRO A 1 281 ? 0.636 -12.506 -22.773 1.00 90.75 281 PRO A C 1
ATOM 2222 O O . PRO A 1 281 ? -0.211 -13.038 -23.515 1.00 90.75 281 PRO A O 1
ATOM 2225 N N . PRO A 1 282 ? 1.248 -13.178 -21.776 1.00 92.25 282 PRO A N 1
ATOM 2226 C CA . PRO A 1 282 ? 0.843 -14.515 -21.347 1.00 92.25 282 PRO A CA 1
ATOM 2227 C C . PRO A 1 282 ? -0.673 -14.616 -21.164 1.00 92.25 282 PRO A C 1
ATOM 2229 O O . PRO A 1 282 ? -1.325 -13.641 -20.780 1.00 92.25 282 PRO A O 1
ATOM 2232 N N . GLU A 1 283 ? -1.248 -15.782 -21.466 1.00 93.00 283 GLU A N 1
ATOM 2233 C CA . GLU A 1 283 ? -2.703 -15.971 -21.514 1.00 93.00 283 GLU A CA 1
ATOM 2234 C C . GLU A 1 283 ? -3.381 -15.577 -20.198 1.00 93.00 283 GLU A C 1
ATOM 2236 O O . GLU A 1 283 ? -4.383 -14.864 -20.207 1.00 93.00 283 GLU A O 1
ATOM 2241 N N . GLU A 1 284 ? -2.764 -15.950 -19.084 1.00 90.50 284 GLU A N 1
ATOM 2242 C CA . GLU A 1 284 ? -3.200 -15.699 -17.714 1.00 90.50 284 GLU A CA 1
ATOM 2243 C C . GLU A 1 284 ? -3.157 -14.213 -17.317 1.00 90.50 284 GLU A C 1
ATOM 2245 O O . GLU A 1 284 ? -3.768 -13.819 -16.322 1.00 90.50 284 GLU A O 1
ATOM 2250 N N . LEU A 1 285 ? -2.443 -13.384 -18.085 1.00 92.31 285 LEU A N 1
ATOM 2251 C CA . LEU A 1 285 ? -2.273 -11.951 -17.841 1.00 92.31 285 LEU A CA 1
ATOM 2252 C C . LEU A 1 285 ? -3.038 -11.081 -18.846 1.00 92.31 285 LEU A C 1
ATOM 2254 O O . LEU A 1 285 ? -3.049 -9.864 -18.695 1.00 92.31 285 LEU A O 1
ATOM 2258 N N . ARG A 1 286 ? -3.697 -11.662 -19.860 1.00 91.06 286 ARG A N 1
ATOM 2259 C CA . ARG A 1 286 ? -4.388 -10.903 -20.925 1.00 91.06 286 ARG A CA 1
ATOM 2260 C C . ARG A 1 286 ? -5.463 -9.951 -20.414 1.00 91.06 286 ARG A C 1
ATOM 2262 O O . ARG A 1 286 ? -5.645 -8.888 -21.000 1.00 91.06 286 ARG A O 1
ATOM 2269 N N . ASP A 1 287 ? -6.142 -10.333 -19.338 1.00 87.94 287 ASP A N 1
ATOM 2270 C CA . ASP A 1 287 ? -7.214 -9.538 -18.733 1.00 87.94 287 ASP A CA 1
ATOM 2271 C C . ASP A 1 287 ? -6.687 -8.488 -17.740 1.00 87.94 287 ASP A C 1
ATOM 2273 O O . ASP A 1 287 ? -7.473 -7.748 -17.147 1.00 87.94 287 ASP A O 1
ATOM 2277 N N . TRP A 1 288 ? -5.366 -8.413 -17.533 1.00 90.12 288 TRP A N 1
ATOM 2278 C CA . TRP A 1 288 ? -4.780 -7.406 -16.659 1.00 90.12 288 TRP A CA 1
ATOM 2279 C C . TRP A 1 288 ? -4.859 -6.028 -17.305 1.00 90.12 288 TRP A C 1
ATOM 2281 O O . TRP A 1 288 ? -4.589 -5.843 -18.494 1.00 90.12 288 TRP A O 1
ATOM 2291 N N . THR A 1 289 ? -5.202 -5.030 -16.500 1.00 87.06 289 THR A N 1
ATOM 2292 C CA . THR A 1 289 ? -5.216 -3.639 -16.946 1.00 87.06 289 THR A CA 1
ATOM 2293 C C . THR A 1 289 ? -3.821 -3.028 -16.878 1.00 87.06 289 THR A C 1
ATOM 2295 O O . THR A 1 289 ? -2.906 -3.557 -16.245 1.00 87.06 289 THR A O 1
ATOM 2298 N N . GLU A 1 290 ? -3.648 -1.896 -17.558 1.00 85.31 290 GLU A N 1
ATOM 2299 C CA . GLU A 1 290 ? -2.403 -1.122 -17.543 1.00 85.31 290 GLU A CA 1
ATOM 2300 C C . GLU A 1 290 ? -1.157 -1.882 -18.048 1.00 85.31 290 GLU A C 1
ATOM 2302 O O . GLU A 1 290 ? -0.028 -1.508 -17.737 1.00 85.31 290 GLU A O 1
ATOM 2307 N N . LEU A 1 291 ? -1.331 -2.928 -18.867 1.00 89.06 291 LEU A N 1
ATOM 2308 C CA . LEU A 1 291 ? -0.230 -3.742 -19.401 1.00 89.06 291 LEU A CA 1
ATOM 2309 C C . LEU A 1 291 ? 0.820 -2.945 -20.183 1.00 89.06 291 LEU A C 1
ATOM 2311 O O . LEU A 1 291 ? 1.939 -3.429 -20.335 1.00 89.06 291 LEU A O 1
ATOM 2315 N N . GLN A 1 292 ? 0.516 -1.733 -20.660 1.00 86.75 292 GLN A N 1
ATOM 2316 C CA . GLN A 1 292 ? 1.517 -0.859 -21.284 1.00 86.75 292 GLN A CA 1
ATOM 2317 C C . GLN A 1 292 ? 2.667 -0.517 -20.320 1.00 86.75 292 GLN A C 1
ATOM 2319 O O . GLN A 1 292 ? 3.784 -0.266 -20.768 1.00 86.75 292 GLN A O 1
ATOM 2324 N N . ARG A 1 293 ? 2.434 -0.596 -18.999 1.00 87.88 293 ARG A N 1
ATOM 2325 C CA . ARG A 1 293 ? 3.472 -0.454 -17.967 1.00 87.88 293 ARG A CA 1
ATOM 2326 C C . ARG A 1 293 ? 4.576 -1.497 -18.094 1.00 87.88 293 ARG A C 1
ATOM 2328 O O . ARG A 1 293 ? 5.694 -1.216 -17.686 1.00 87.88 293 ARG A O 1
ATOM 2335 N N . SER A 1 294 ? 4.323 -2.650 -18.718 1.00 89.06 294 SER A N 1
ATOM 2336 C CA . SER A 1 294 ? 5.373 -3.644 -18.994 1.00 89.06 294 SER A CA 1
ATOM 2337 C C . SER A 1 294 ? 6.534 -3.073 -19.818 1.00 89.06 294 SER A C 1
ATOM 2339 O O . SER A 1 294 ? 7.668 -3.489 -19.614 1.00 89.06 294 SER A O 1
ATOM 2341 N N . MET A 1 295 ? 6.298 -2.065 -20.668 1.00 86.00 295 MET A N 1
ATOM 2342 C CA . MET A 1 295 ? 7.364 -1.360 -21.395 1.00 86.00 295 MET A CA 1
ATOM 2343 C C . MET A 1 295 ? 8.248 -0.531 -20.462 1.00 86.00 295 MET A C 1
ATOM 2345 O O . MET A 1 295 ? 9.471 -0.561 -20.587 1.00 86.00 295 MET A O 1
ATOM 2349 N N . VAL A 1 296 ? 7.640 0.163 -19.496 1.00 84.81 296 VAL A N 1
ATOM 2350 C CA . VAL A 1 296 ? 8.374 0.902 -18.459 1.00 84.81 296 VAL A CA 1
ATOM 2351 C C . VAL A 1 296 ? 9.127 -0.075 -17.560 1.00 84.81 296 VAL A C 1
ATOM 2353 O O . VAL A 1 296 ? 10.319 0.086 -17.324 1.00 84.81 296 VAL A O 1
ATOM 2356 N N . ASN A 1 297 ? 8.465 -1.143 -17.124 1.00 89.56 297 ASN A N 1
ATOM 2357 C CA . ASN A 1 297 ? 9.054 -2.139 -16.240 1.00 89.56 297 ASN A CA 1
ATOM 2358 C C . ASN A 1 297 ? 10.223 -2.885 -16.894 1.00 89.56 297 ASN A C 1
ATOM 2360 O O . ASN A 1 297 ? 11.224 -3.142 -16.233 1.00 89.56 297 ASN A O 1
ATOM 2364 N N . ALA A 1 298 ? 10.125 -3.206 -18.188 1.00 89.81 298 ALA A N 1
ATOM 2365 C CA . ALA A 1 298 ? 11.208 -3.843 -18.932 1.00 89.81 298 ALA A CA 1
ATOM 2366 C C . ALA A 1 298 ? 12.416 -2.910 -19.068 1.00 89.81 298 ALA A C 1
ATOM 2368 O O . ALA A 1 298 ? 13.554 -3.358 -18.945 1.00 89.81 298 ALA A O 1
ATOM 2369 N N . PHE A 1 299 ? 12.178 -1.608 -19.265 1.00 85.00 299 PHE A N 1
ATOM 2370 C CA . PHE A 1 299 ? 13.249 -0.617 -19.234 1.00 85.00 299 PHE A CA 1
ATOM 2371 C C . PHE A 1 299 ? 13.935 -0.570 -17.870 1.00 85.00 299 PHE A C 1
ATOM 2373 O O . PHE A 1 299 ? 15.156 -0.664 -17.797 1.00 85.00 299 PHE A O 1
ATOM 2380 N N . VAL A 1 300 ? 13.155 -0.458 -16.793 1.00 84.81 300 VAL A N 1
ATOM 2381 C CA . VAL A 1 300 ? 13.688 -0.419 -15.427 1.00 84.81 300 VAL A CA 1
ATOM 2382 C C . VAL A 1 300 ? 14.499 -1.683 -15.131 1.00 84.81 300 VAL A C 1
ATOM 2384 O O . VAL A 1 300 ? 15.630 -1.579 -14.666 1.00 84.81 300 VAL A O 1
ATOM 2387 N N . GLU A 1 301 ? 13.991 -2.864 -15.488 1.00 89.12 301 GLU A N 1
ATOM 2388 C CA . GLU A 1 301 ? 14.720 -4.132 -15.348 1.00 89.12 301 GLU A CA 1
ATOM 2389 C C . GLU A 1 301 ? 16.039 -4.136 -16.141 1.00 89.12 301 GLU A C 1
ATOM 2391 O O . GLU A 1 301 ? 17.065 -4.592 -15.633 1.00 89.12 301 GLU A O 1
ATOM 2396 N N . CYS A 1 302 ? 16.042 -3.586 -17.358 1.00 87.31 302 CYS A N 1
ATOM 2397 C CA . CYS A 1 302 ? 17.247 -3.417 -18.169 1.00 87.31 302 CYS A CA 1
ATOM 2398 C C . CYS A 1 302 ? 18.286 -2.502 -17.504 1.00 87.31 302 CYS A C 1
ATOM 2400 O O . CYS A 1 302 ? 19.459 -2.868 -17.425 1.00 87.31 302 CYS A O 1
ATOM 2402 N N . GLU A 1 303 ? 17.879 -1.335 -17.000 1.00 83.44 303 GLU A N 1
ATOM 2403 C CA . GLU A 1 303 ? 18.787 -0.421 -16.294 1.00 83.44 303 GLU A CA 1
ATOM 2404 C C . GLU A 1 303 ? 19.372 -1.083 -15.038 1.00 83.44 303 GLU A C 1
ATOM 2406 O O . GLU A 1 303 ? 20.578 -0.993 -14.794 1.00 83.44 303 GLU A O 1
ATOM 2411 N N . MET A 1 304 ? 18.551 -1.834 -14.292 1.00 84.69 304 MET A N 1
ATOM 2412 C CA . MET A 1 304 ? 19.003 -2.586 -13.119 1.00 84.69 304 MET A CA 1
ATOM 2413 C C . MET A 1 304 ? 20.011 -3.686 -13.479 1.00 84.69 304 MET A C 1
ATOM 2415 O O . MET A 1 304 ? 21.011 -3.841 -12.773 1.00 84.69 304 MET A O 1
ATOM 2419 N N . LYS A 1 305 ? 19.790 -4.435 -14.570 1.00 83.44 305 LYS A N 1
ATOM 2420 C CA . LYS A 1 305 ? 20.730 -5.466 -15.057 1.00 83.44 305 LYS A CA 1
ATOM 2421 C C . LYS A 1 305 ? 22.077 -4.873 -15.461 1.00 83.44 305 LYS A C 1
ATOM 2423 O O . LYS A 1 305 ? 23.121 -5.454 -15.167 1.00 83.44 305 LYS A O 1
ATOM 2428 N N . GLU A 1 306 ? 22.051 -3.703 -16.087 1.00 82.81 306 GLU A N 1
ATOM 2429 C CA . GLU A 1 306 ? 23.246 -3.005 -16.563 1.00 82.81 306 GLU A CA 1
ATOM 2430 C C . GLU A 1 306 ? 23.934 -2.166 -15.469 1.00 82.81 306 GLU A C 1
ATOM 2432 O O . GLU A 1 306 ? 25.014 -1.616 -15.693 1.00 82.81 306 GLU A O 1
ATOM 2437 N N . GLY A 1 307 ? 23.330 -2.070 -14.279 1.00 79.44 307 GLY A N 1
ATOM 2438 C CA . GLY A 1 307 ? 23.852 -1.297 -13.151 1.00 79.44 307 GLY A CA 1
ATOM 2439 C C . GLY A 1 307 ? 23.850 0.212 -13.399 1.00 79.44 307 GLY A C 1
ATOM 2440 O O . GLY A 1 307 ? 24.745 0.910 -12.918 1.00 79.44 307 GLY A O 1
ATOM 2441 N N . ARG A 1 308 ? 22.889 0.705 -14.187 1.00 74.81 308 ARG A N 1
ATOM 2442 C CA . ARG A 1 308 ? 22.713 2.128 -14.491 1.00 74.81 308 ARG A CA 1
ATOM 2443 C C . ARG A 1 308 ? 21.669 2.753 -13.568 1.00 74.81 308 ARG A C 1
ATOM 2445 O O . ARG A 1 308 ? 20.667 2.128 -13.229 1.00 74.81 308 ARG A O 1
ATOM 2452 N N . ASP A 1 309 ? 21.913 4.001 -13.177 1.00 68.94 309 ASP A N 1
ATOM 2453 C CA . ASP A 1 309 ? 20.981 4.767 -12.353 1.00 68.94 309 ASP A CA 1
ATOM 2454 C C . ASP A 1 309 ? 19.878 5.382 -13.220 1.00 68.94 309 ASP A C 1
ATOM 2456 O O . ASP A 1 309 ? 20.148 6.110 -14.177 1.00 68.94 309 ASP A O 1
ATOM 2460 N N . LEU A 1 310 ? 18.629 5.127 -12.838 1.00 69.88 310 LEU A N 1
ATOM 2461 C CA . LEU A 1 310 ? 17.450 5.755 -13.426 1.00 69.88 310 LEU A CA 1
ATOM 2462 C C . LEU A 1 310 ? 17.344 7.211 -12.976 1.00 69.88 310 LEU A C 1
ATOM 2464 O O . LEU A 1 310 ? 17.293 7.493 -11.777 1.00 69.88 310 LEU A O 1
ATOM 2468 N N . THR A 1 311 ? 17.252 8.140 -13.927 1.00 73.25 311 THR A N 1
ATOM 2469 C CA . THR A 1 311 ? 16.908 9.529 -13.608 1.00 73.25 311 THR A CA 1
ATOM 2470 C C . THR A 1 311 ? 15.393 9.730 -13.629 1.00 73.25 311 THR A C 1
ATOM 2472 O O . THR A 1 311 ? 14.676 9.084 -14.396 1.00 73.25 311 THR A O 1
ATOM 2475 N N . ASP A 1 312 ? 14.886 10.685 -12.845 1.00 67.50 312 ASP A N 1
ATOM 2476 C CA . ASP A 1 312 ? 13.453 11.024 -12.849 1.00 67.50 312 ASP A CA 1
ATOM 2477 C C . ASP A 1 312 ? 12.970 11.487 -14.242 1.00 67.50 312 ASP A C 1
ATOM 2479 O O . ASP A 1 312 ? 11.805 11.309 -14.610 1.00 67.50 312 ASP A O 1
ATOM 2483 N N . ALA A 1 313 ? 13.876 12.045 -15.054 1.00 70.44 313 ALA A N 1
ATOM 2484 C CA . ALA A 1 313 ? 13.600 12.428 -16.434 1.00 70.44 313 ALA A CA 1
ATOM 2485 C C . ALA A 1 313 ? 13.407 11.209 -17.354 1.00 70.44 313 ALA A C 1
ATOM 2487 O O . ALA A 1 313 ? 12.512 11.232 -18.203 1.00 70.44 313 ALA A O 1
ATOM 2488 N N . ASP A 1 314 ? 14.199 10.145 -17.173 1.00 70.56 314 ASP A N 1
ATOM 2489 C CA . ASP A 1 314 ? 14.047 8.896 -17.930 1.00 70.56 314 ASP A CA 1
ATOM 2490 C C . ASP A 1 314 ? 12.714 8.225 -17.597 1.00 70.56 314 ASP A C 1
ATOM 2492 O O . ASP A 1 314 ? 11.951 7.881 -18.503 1.00 70.56 314 ASP A O 1
ATOM 2496 N N . PHE A 1 315 ? 12.384 8.138 -16.305 1.00 70.56 315 PHE A N 1
ATOM 2497 C CA . PHE A 1 315 ? 11.114 7.580 -15.841 1.00 70.56 315 PHE A CA 1
ATOM 2498 C C . PHE A 1 315 ? 9.901 8.360 -16.381 1.00 70.56 315 PHE A C 1
ATOM 2500 O O . PHE A 1 315 ? 8.946 7.770 -16.896 1.00 70.56 315 PHE A O 1
ATOM 2507 N N . THR A 1 316 ? 9.961 9.697 -16.340 1.00 71.25 316 THR A N 1
ATOM 2508 C CA . THR A 1 316 ? 8.901 10.567 -16.879 1.00 71.25 316 THR A CA 1
ATOM 2509 C C . THR A 1 316 ? 8.701 10.341 -18.377 1.00 71.25 316 THR A C 1
ATOM 2511 O O . THR A 1 316 ? 7.566 10.181 -18.828 1.00 71.25 316 THR A O 1
ATOM 2514 N N . ARG A 1 317 ? 9.790 10.295 -19.158 1.00 74.19 317 ARG A N 1
ATOM 2515 C CA . ARG A 1 317 ? 9.718 10.079 -20.611 1.00 74.19 317 ARG A CA 1
ATOM 2516 C C . ARG A 1 317 ? 9.055 8.744 -20.945 1.00 74.19 317 ARG A C 1
ATOM 2518 O O . ARG A 1 317 ? 8.152 8.708 -21.770 1.00 74.19 317 ARG A O 1
ATOM 2525 N N . LEU A 1 318 ? 9.467 7.667 -20.283 1.00 71.12 318 LEU A N 1
ATOM 2526 C CA . LEU A 1 318 ? 8.957 6.321 -20.561 1.00 71.12 318 LEU A CA 1
ATOM 2527 C C . LEU A 1 318 ? 7.490 6.156 -20.189 1.00 71.12 318 LEU A C 1
ATOM 2529 O O . LEU A 1 318 ? 6.750 5.482 -20.899 1.00 71.12 318 LEU A O 1
ATOM 2533 N N . THR A 1 319 ? 7.065 6.797 -19.101 1.00 71.12 319 THR A N 1
ATOM 2534 C CA . THR A 1 319 ? 5.653 6.814 -18.710 1.00 71.12 319 THR A CA 1
ATOM 2535 C C . THR A 1 319 ? 4.808 7.504 -19.783 1.00 71.12 319 THR A C 1
ATOM 2537 O O . THR A 1 319 ? 3.762 6.987 -20.165 1.00 71.12 319 THR A O 1
ATOM 2540 N N . ILE A 1 320 ? 5.289 8.627 -20.334 1.00 74.31 320 ILE A N 1
ATOM 2541 C CA . ILE A 1 320 ? 4.626 9.317 -21.451 1.00 74.31 320 ILE A CA 1
ATOM 2542 C C . ILE A 1 320 ? 4.575 8.417 -22.692 1.00 74.31 320 ILE A C 1
ATOM 2544 O O . ILE A 1 320 ? 3.506 8.258 -23.279 1.00 74.31 320 ILE A O 1
ATOM 2548 N N . ASP A 1 321 ? 5.696 7.803 -23.076 1.00 73.31 321 ASP A N 1
ATOM 2549 C CA . ASP A 1 321 ? 5.763 6.931 -24.255 1.00 73.31 321 ASP A CA 1
ATOM 2550 C C . ASP A 1 321 ? 4.804 5.732 -24.129 1.00 73.31 321 ASP A C 1
ATOM 2552 O O . ASP A 1 321 ? 4.114 5.374 -25.089 1.00 73.31 321 ASP A O 1
ATOM 2556 N N . ALA A 1 322 ? 4.701 5.143 -22.933 1.00 73.56 322 ALA A N 1
ATOM 2557 C CA . ALA A 1 322 ? 3.784 4.042 -22.659 1.00 73.56 322 ALA A CA 1
ATOM 2558 C C . ALA A 1 322 ? 2.308 4.457 -22.787 1.00 73.56 322 ALA A C 1
ATOM 2560 O O . ALA A 1 322 ? 1.519 3.723 -23.390 1.00 73.56 322 ALA A O 1
ATOM 2561 N N . GLU A 1 323 ? 1.934 5.635 -22.281 1.00 77.62 323 GLU A N 1
ATOM 2562 C CA . GLU A 1 323 ? 0.566 6.155 -22.409 1.00 77.62 323 GLU A CA 1
ATOM 2563 C C . GLU A 1 323 ? 0.215 6.520 -23.858 1.00 77.62 323 GLU A C 1
ATOM 2565 O O . GLU A 1 323 ? -0.866 6.174 -24.336 1.00 77.62 323 GLU A O 1
ATOM 2570 N N . VAL A 1 324 ? 1.147 7.108 -24.615 1.00 78.00 324 VAL A N 1
ATOM 2571 C CA . VAL A 1 324 ? 0.940 7.377 -26.050 1.00 78.00 324 VAL A CA 1
ATOM 2572 C C . VAL A 1 324 ? 0.687 6.075 -26.819 1.00 78.00 324 VAL A C 1
ATOM 2574 O O . VAL A 1 324 ? -0.226 5.999 -27.645 1.00 78.00 324 VAL A O 1
ATOM 2577 N N . LEU A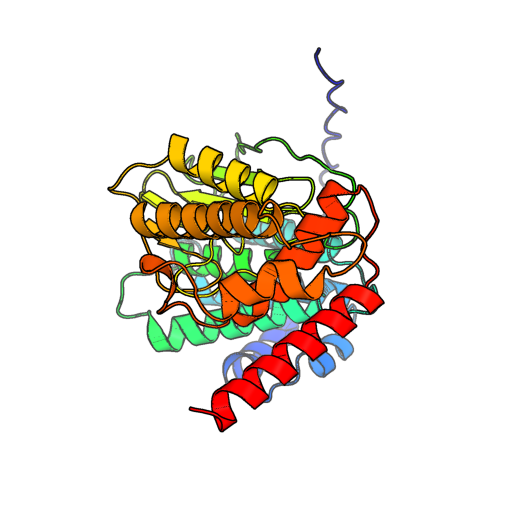 1 325 ? 1.455 5.018 -26.543 1.00 73.62 325 LEU A N 1
ATOM 2578 C CA . LEU A 1 325 ? 1.265 3.714 -27.187 1.00 73.62 325 LEU A CA 1
ATOM 2579 C C . LEU A 1 325 ? -0.073 3.061 -26.816 1.00 73.62 325 LEU A C 1
ATOM 2581 O O . LEU A 1 325 ? -0.728 2.469 -27.681 1.00 73.62 325 LEU A O 1
ATOM 2585 N N . LYS A 1 326 ? -0.510 3.204 -25.560 1.00 77.56 326 LYS A N 1
ATOM 2586 C CA . LYS A 1 326 ? -1.835 2.765 -25.100 1.00 77.56 326 LYS A CA 1
ATOM 2587 C C . LYS A 1 326 ? -2.951 3.454 -25.878 1.00 77.56 326 LYS A C 1
ATOM 2589 O O . LYS A 1 326 ? -3.853 2.778 -26.380 1.00 77.56 326 LYS A O 1
ATOM 2594 N N . GLU A 1 327 ? -2.870 4.775 -26.024 1.00 77.25 327 GLU A N 1
ATOM 2595 C CA . GLU A 1 327 ? -3.840 5.556 -26.792 1.00 77.25 327 GLU A CA 1
ATOM 2596 C C . GLU A 1 327 ? -3.885 5.110 -28.258 1.00 77.25 327 GLU A C 1
ATOM 2598 O O . GLU A 1 327 ? -4.967 4.812 -28.771 1.00 77.25 327 GLU A O 1
ATOM 2603 N N . LEU A 1 328 ? -2.727 4.972 -28.915 1.00 73.94 328 LEU A N 1
ATOM 2604 C CA . LEU A 1 328 ? -2.644 4.541 -30.316 1.00 73.94 328 LEU A CA 1
ATOM 2605 C C . LEU A 1 328 ? -3.253 3.149 -30.543 1.00 73.94 328 LEU A C 1
ATOM 2607 O O . LEU A 1 328 ? -3.952 2.929 -31.538 1.00 73.94 328 LEU A O 1
ATOM 2611 N N . ARG A 1 329 ? -3.035 2.206 -29.616 1.00 70.94 329 ARG A N 1
ATOM 2612 C CA . ARG A 1 329 ? -3.639 0.867 -29.689 1.00 70.94 329 ARG A CA 1
ATOM 2613 C C . ARG A 1 329 ? -5.149 0.916 -29.482 1.00 70.94 329 ARG A C 1
ATOM 2615 O O . ARG A 1 329 ? -5.863 0.249 -30.222 1.00 70.94 329 ARG A O 1
ATOM 2622 N N . SER A 1 330 ? -5.636 1.723 -28.536 1.00 70.12 330 SER A N 1
ATOM 2623 C CA . SER A 1 330 ? -7.080 1.872 -28.284 1.00 70.12 330 SER A CA 1
ATOM 2624 C C . SER A 1 330 ? -7.838 2.454 -29.485 1.00 70.12 330 SER A C 1
ATOM 2626 O O . SER A 1 330 ? -8.997 2.122 -29.698 1.00 70.12 330 SER A O 1
ATOM 2628 N N . GLN A 1 331 ? -7.174 3.277 -30.303 1.00 66.69 331 GLN A N 1
ATOM 2629 C CA . GLN A 1 331 ? -7.734 3.839 -31.538 1.00 66.69 331 GLN A CA 1
ATOM 2630 C C . GLN A 1 331 ? -7.702 2.859 -32.724 1.00 66.69 331 GLN A C 1
ATOM 2632 O O . GLN A 1 331 ? -8.342 3.109 -33.745 1.00 66.69 331 GLN A O 1
ATOM 2637 N N . SER A 1 332 ? -6.935 1.771 -32.605 1.00 57.50 332 SER A N 1
ATOM 2638 C CA . SER A 1 332 ? -6.708 0.768 -33.654 1.00 57.50 332 SER A CA 1
ATOM 2639 C C . SER A 1 332 ? -7.510 -0.531 -33.452 1.00 57.50 332 SER A C 1
ATOM 2641 O O . SER A 1 332 ? -7.407 -1.429 -34.290 1.00 57.50 332 SER A O 1
ATOM 2643 N N . GLN A 1 333 ? -8.266 -0.648 -32.352 1.00 51.97 333 GLN A N 1
ATOM 2644 C CA . GLN A 1 333 ? -9.149 -1.776 -32.009 1.00 51.97 333 GLN A CA 1
ATOM 2645 C C . GLN A 1 333 ? -10.620 -1.420 -32.236 1.00 51.97 333 GLN A C 1
ATOM 2647 O O . GLN A 1 333 ? -11.375 -2.333 -32.641 1.00 51.97 333 GLN A O 1
#

Mean predicted aligned error: 16.14 Å

Sequence (333 aa):
MSLPRKPIKAATSGYTEPIDIWRRYATELEEKALVDPYWDIFRFTDSLPDPTELVRIVGLFLAHRILQDTEYQNRLTVFDSVSKFLGMVQEGYRQSYGYHTKIHSADTAITLYQMIGVYERPRGIDALDELAAILAAFAHDFDSDKLDHLSMEVATFDGDLGLVRDHIQLKCFGPPTHSCLDCIVILPEAKVVFAGDILFVGIAPIMTRESAQKSLDALAWLEERIDSSWKLVPGHGPVTSLDGLQAAKHYYRSLQEAVDQEGCSCLDNHTMCGLDFYTSPPEELRDWTELQRSMVNAFVECEMKEGRDLTDADFTRLTIDAEVLKELRSQSQ

Organism: Perkinsus marinus (strain ATCC 50983 / TXsc) (NCBI:txid423536)

Nearest PDB structures (foldseek):
  5b3r-assembly2_B  TM=7.911E-01  e=3.687E-03  Pseudomonas aeruginosa
  4f6h-assembly1_A  TM=7.630E-01  e=2.417E-03  Pseudomonas aeruginosa
  6r79-assembly3_C  TM=8.099E-01  e=7.811E-03  Pseudomonas aeruginosa
  6r79-assembly1_A  TM=7.819E-01  e=7.453E-03  Pseudomonas aeruginosa
  6r79-assembly4_D  TM=7.829E-01  e=7.811E-03  Pseudomonas aeruginosa

InterPro domains:
  IPR036866 Ribonuclease Z/Hydroxyacylglutathione hydrolase-like [G3DSA:3.60.15.10] (115-260)
  IPR036866 Ribonuclease Z/Hydroxyacylglutathione hydrolase-like [SSF56281] (157-260)